Protein AF-A0A9P0B1D3-F1 (afdb_monomer)

Solvent-accessible surface area (backbone atoms only — not comparable to full-atom values): 14256 Å² total; per-residue (Å²): 112,67,66,76,60,46,53,64,50,53,51,52,52,49,51,52,48,52,49,52,51,49,54,43,34,77,70,67,31,61,87,56,37,64,76,47,49,63,56,52,53,51,50,53,52,50,54,52,51,54,50,52,51,49,52,51,53,50,51,54,39,52,51,50,56,49,49,53,51,51,50,51,51,52,53,50,53,53,55,52,50,63,66,49,69,80,75,60,99,71,87,81,77,75,74,72,65,58,66,62,51,52,50,57,49,51,59,50,50,54,52,49,52,51,45,47,63,69,40,50,62,49,52,53,53,51,50,53,49,50,52,51,51,52,52,50,46,50,51,49,24,51,54,35,54,70,47,74,84,88,52,70,20,60,64,53,19,50,51,43,49,51,51,47,51,54,50,50,50,53,52,51,55,53,50,52,57,45,50,56,51,52,53,53,41,51,58,49,49,55,50,54,50,50,53,50,52,45,50,62,61,47,75,59,89,37,75,69,57,47,60,49,47,52,52,54,71,64,39,93,39,74,65,54,30,51,52,51,48,65,67,49,58,80,77,53,59,66,71,60,49,51,50,40,67,71,73,46,66,68,93,72,86,129

InterPro domains:
  IPR013604 7TM chemosensory receptor [PF08395] (3-181)

Radius of gyration: 27.45 Å; Cα contacts (8 Å, |Δi|>4): 99; chains: 1; bounding box: 62×31×79 Å

Organism: Brassicogethes aeneus (NCBI:txid1431903)

Sequence (254 aa):
MFLKSFVPYFLGVTLVMCFDSWMWISTVGWDWFQYYIARDIKYAQMCIMMYLMFTLGRVIQSRFNALNRMLKKVVHSIVQNENETNGSGTYLSTKPDLKTLSKSYNDLCELVDLYNFLFGVIIVCVALSTIAILLNNAVLAINYSFNKDDMDGIGFGLNLLALCLVWAIICLVYSSLNTTQITRGQNQRCFALNLIHSKILLSTECEVARNYLQKLAYADSRQCYQDLYVEKMKNVPEVVMDYFKKNWEPIRNE

Secondary structure (DSSP, 8-state):
-HHHHHHHHHHHHHHHHHHHHHHHHHHH-HHHHGGGHHHHHHHHHHHHHHHHHHHHHHHHHHHHHHHHHHHHHHHHHHHHHHHHTTT----------HHHHHHHHHHHHHHHHHHHHHHHHHHHHHHHHHHHHHHHHHHHHHHHHH--SSS-HHHHHHHHHHHHHHHHHHHHHHHHHHHHHHHHHHHHHHHHHHHHHHHHHTSSS-HHHHHHHHHHHT-SSHHHHHHHHHHHGGGS-HHHHHHHHHH-------

pLDDT: mean 72.02, std 12.68, range [32.94, 92.19]

Foldseek 3Di:
DLVVVPVVLLVLLVVLLVLVLCLCCVFVNPVVCVVCVVVSVVSSVLSVVLSVLLVLLVVLLVLLVVLVVLLVVVVVVVVVVVVCVVPDPDDPCPPRPVVVSVVSLVVSVVSVVVSCVVCVVVVVVSVVVLVVVLVVLLVQLVVLCPDPDGTPSPVSSVSSVVSSVSSVVVVVVSVVSSVVSVVSSVLSNLVSCLSVVLVVVVVPDDPPSNVLSVLLSPQPDPVSNVVSCVVCVVPDDVVVVVVCVVVVPPVPDD

Mean predicted aligned error: 13.17 Å

Structure (mmCIF, N/CA/C/O backbone):
data_AF-A0A9P0B1D3-F1
#
_entry.id   AF-A0A9P0B1D3-F1
#
loop_
_ato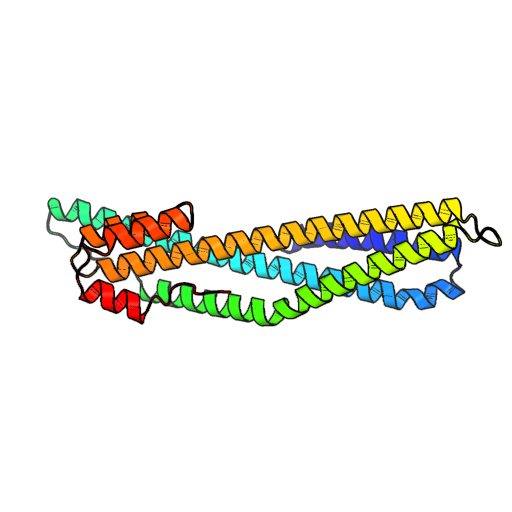m_site.group_PDB
_atom_site.id
_atom_site.type_symbol
_atom_site.label_atom_id
_atom_site.label_alt_id
_atom_site.label_comp_id
_atom_site.label_asym_id
_atom_site.label_entity_id
_atom_site.label_seq_id
_atom_site.pdbx_PDB_ins_code
_atom_site.Cartn_x
_atom_site.Cartn_y
_atom_site.Cartn_z
_atom_site.occupancy
_atom_site.B_iso_or_equiv
_atom_site.auth_seq_id
_atom_site.auth_comp_id
_atom_site.auth_asym_id
_atom_site.auth_atom_id
_atom_site.pdbx_PDB_model_num
ATOM 1 N N . MET A 1 1 ? -16.034 9.312 -1.303 1.00 63.62 1 MET A N 1
ATOM 2 C CA . MET A 1 1 ? -14.633 9.403 -0.818 1.00 63.62 1 MET A CA 1
ATOM 3 C C . MET A 1 1 ? -13.687 8.581 -1.691 1.00 63.62 1 MET A C 1
ATOM 5 O O . MET A 1 1 ? -12.713 9.148 -2.158 1.00 63.62 1 MET A O 1
ATOM 9 N N . PHE A 1 2 ? -14.019 7.317 -1.987 1.00 71.31 2 PHE A N 1
ATOM 10 C CA . PHE A 1 2 ? -13.288 6.432 -2.910 1.00 71.31 2 PHE A CA 1
ATOM 11 C C . PHE A 1 2 ? -12.897 7.103 -4.242 1.00 71.31 2 PHE A C 1
ATOM 13 O O . PHE A 1 2 ? -11.714 7.299 -4.506 1.00 71.31 2 PHE A O 1
ATOM 20 N N . LEU A 1 3 ? -13.886 7.596 -5.003 1.00 73.25 3 LEU A N 1
ATOM 21 C CA . L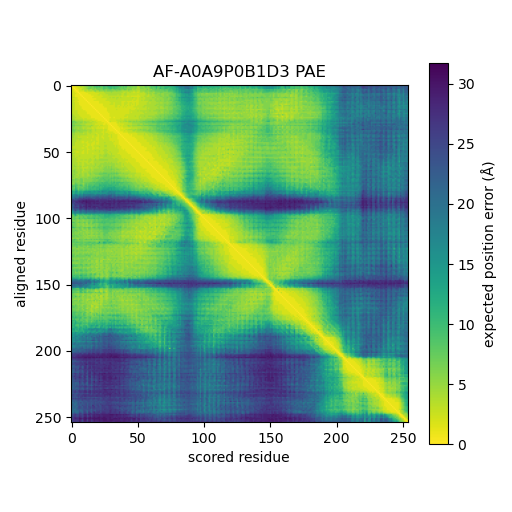EU A 1 3 ? -13.662 8.219 -6.317 1.00 73.25 3 LEU A CA 1
ATOM 22 C C . LEU A 1 3 ? -12.655 9.387 -6.286 1.00 73.25 3 LEU A C 1
ATOM 24 O O . LEU A 1 3 ? -11.823 9.510 -7.176 1.00 73.25 3 LEU A O 1
ATOM 28 N N . LYS A 1 4 ? -12.691 10.216 -5.230 1.00 78.25 4 LYS A N 1
ATOM 29 C CA . LYS A 1 4 ? -11.823 11.400 -5.097 1.00 78.25 4 LYS A CA 1
ATOM 30 C C . LYS A 1 4 ? -10.345 11.038 -4.914 1.00 78.25 4 LYS A C 1
ATOM 32 O O . LYS A 1 4 ? -9.490 11.824 -5.294 1.00 78.25 4 LYS A O 1
ATOM 37 N N . SER A 1 5 ? -10.042 9.880 -4.323 1.00 79.38 5 SER A N 1
ATOM 38 C CA . SER A 1 5 ? -8.662 9.392 -4.186 1.00 79.38 5 SER A CA 1
ATOM 39 C C . SER A 1 5 ? -8.244 8.471 -5.335 1.00 79.38 5 SER A C 1
ATOM 41 O O . SER A 1 5 ? -7.055 8.360 -5.598 1.00 79.38 5 SER A O 1
ATOM 43 N N . PHE A 1 6 ? -9.196 7.816 -6.008 1.00 82.44 6 PHE A N 1
ATOM 44 C CA . PHE A 1 6 ? -8.917 6.899 -7.116 1.00 82.44 6 PHE A CA 1
ATOM 45 C C . PHE A 1 6 ? -8.429 7.623 -8.372 1.00 82.44 6 PHE A C 1
ATOM 47 O O . PHE A 1 6 ? -7.404 7.256 -8.933 1.00 82.44 6 PHE A O 1
ATOM 54 N N . VAL A 1 7 ? -9.139 8.676 -8.787 1.00 84.69 7 VAL A N 1
ATOM 55 C CA . VAL A 1 7 ? -8.856 9.401 -10.036 1.00 84.69 7 VAL A CA 1
ATOM 56 C C . VAL A 1 7 ? -7.420 9.941 -10.111 1.00 84.69 7 VAL A C 1
ATOM 58 O O . VAL A 1 7 ? -6.738 9.611 -11.078 1.00 84.69 7 VAL A O 1
ATOM 61 N N . PRO A 1 8 ? -6.903 10.711 -9.129 1.00 84.56 8 PRO A N 1
ATOM 62 C CA . PRO A 1 8 ? -5.534 11.226 -9.213 1.00 84.56 8 PRO A CA 1
ATOM 63 C C . PRO A 1 8 ? -4.483 10.112 -9.160 1.00 84.56 8 PRO A C 1
ATOM 65 O O . PRO A 1 8 ? -3.443 10.229 -9.801 1.00 84.56 8 PRO A O 1
ATOM 68 N N . TYR A 1 9 ? -4.756 9.018 -8.438 1.00 84.12 9 TYR A N 1
ATOM 69 C CA . TYR A 1 9 ? -3.867 7.860 -8.418 1.00 84.12 9 TYR A CA 1
ATOM 70 C C . TYR A 1 9 ? -3.767 7.210 -9.794 1.00 84.12 9 TYR A C 1
ATOM 72 O O . TYR A 1 9 ? -2.672 7.043 -10.327 1.00 84.12 9 TYR A O 1
ATOM 80 N N . PHE A 1 10 ? -4.917 6.879 -10.376 1.00 86.38 10 PHE A N 1
ATOM 81 C CA . PHE A 1 10 ? -4.980 6.204 -11.661 1.00 86.38 10 PHE A CA 1
ATOM 82 C C . PHE A 1 10 ? -4.413 7.077 -12.783 1.00 86.38 10 PHE A C 1
ATOM 84 O O . PHE A 1 10 ? -3.714 6.574 -13.658 1.00 86.38 10 PHE A O 1
ATOM 91 N N . LEU A 1 11 ? -4.639 8.392 -12.721 1.00 87.75 11 LEU A N 1
ATOM 92 C CA . LEU A 1 11 ? -4.056 9.350 -13.657 1.00 87.75 11 LEU A CA 1
ATOM 93 C C . LEU A 1 11 ? -2.526 9.394 -13.540 1.00 87.75 11 LEU A C 1
ATOM 95 O O . LEU A 1 11 ? -1.846 9.353 -14.559 1.00 87.75 11 LEU A O 1
ATOM 99 N N . GLY A 1 12 ? -1.977 9.390 -12.321 1.00 85.38 12 GLY A N 1
ATOM 100 C CA . GLY A 1 12 ? -0.531 9.299 -12.102 1.00 85.38 12 GLY A CA 1
ATOM 101 C C . GLY A 1 12 ? 0.076 8.004 -12.648 1.00 85.38 12 GLY A C 1
ATOM 102 O O . GLY A 1 12 ? 1.080 8.051 -13.352 1.00 85.38 12 GLY A O 1
ATOM 103 N N . VAL A 1 13 ? -0.560 6.857 -12.389 1.00 86.44 13 VAL A N 1
ATOM 104 C CA . VAL A 1 13 ? -0.125 5.555 -12.930 1.00 86.44 13 VAL A CA 1
ATOM 105 C C . VAL A 1 13 ? -0.183 5.558 -14.458 1.00 86.44 13 VAL A C 1
ATOM 107 O O . VAL A 1 13 ? 0.787 5.181 -15.104 1.00 86.44 13 VAL A O 1
ATOM 110 N N . THR A 1 14 ? -1.279 6.051 -15.038 1.00 89.25 14 THR A N 1
ATOM 111 C CA . THR A 1 14 ? -1.453 6.128 -16.496 1.00 89.25 14 THR A CA 1
ATOM 112 C C . THR A 1 14 ? -0.377 7.003 -17.136 1.00 89.25 14 THR A C 1
ATOM 114 O O . THR A 1 14 ? 0.201 6.604 -18.137 1.00 89.25 14 THR A O 1
ATOM 117 N N . LEU A 1 15 ? -0.048 8.156 -16.543 1.00 89.12 15 LEU A N 1
ATOM 118 C CA . LEU A 1 15 ? 1.022 9.027 -17.039 1.00 89.12 15 LEU A CA 1
ATOM 119 C C . LEU A 1 15 ? 2.388 8.332 -17.036 1.00 89.12 15 LEU A C 1
ATOM 121 O O . LEU A 1 15 ? 3.121 8.437 -18.016 1.00 89.12 15 LEU A O 1
ATOM 125 N N . VAL A 1 16 ? 2.716 7.601 -15.966 1.00 86.00 16 VAL A N 1
ATOM 126 C CA . VAL A 1 16 ? 3.969 6.831 -15.880 1.00 86.00 16 VAL A CA 1
ATOM 127 C C . VAL A 1 16 ? 4.006 5.734 -16.939 1.00 86.00 16 VAL A C 1
ATOM 129 O O . VAL A 1 16 ? 5.032 5.556 -17.587 1.00 86.00 16 VAL A O 1
ATOM 132 N N . MET A 1 17 ? 2.889 5.037 -17.157 1.00 89.00 17 MET A N 1
ATOM 133 C CA . MET A 1 17 ? 2.789 4.011 -18.195 1.00 89.00 17 MET A CA 1
ATOM 134 C C . MET A 1 17 ? 2.918 4.608 -19.597 1.00 89.00 17 MET A C 1
ATOM 136 O O . MET A 1 17 ? 3.692 4.101 -20.394 1.00 89.00 17 MET A O 1
ATOM 140 N N . CYS A 1 18 ? 2.239 5.721 -19.890 1.00 91.44 18 CYS A N 1
ATOM 141 C CA . CYS A 1 18 ? 2.380 6.414 -21.170 1.00 91.44 18 CYS A CA 1
ATOM 142 C C . CYS A 1 18 ? 3.820 6.879 -21.415 1.00 91.44 18 CYS A C 1
ATOM 144 O O . CYS A 1 18 ? 4.298 6.791 -22.543 1.00 91.44 18 CYS A O 1
ATOM 146 N N . PHE A 1 19 ? 4.509 7.360 -20.376 1.00 88.44 19 PHE A N 1
ATOM 147 C CA . PHE A 1 19 ? 5.911 7.755 -20.473 1.00 88.44 19 PHE A CA 1
ATOM 148 C C . PHE A 1 19 ? 6.835 6.555 -20.721 1.00 88.44 19 PHE A C 1
ATOM 150 O O . PHE A 1 19 ? 7.694 6.635 -21.597 1.00 88.44 19 PHE A O 1
ATOM 157 N N . ASP A 1 20 ? 6.633 5.436 -20.015 1.00 87.50 20 ASP A N 1
ATOM 158 C CA . ASP A 1 20 ? 7.370 4.189 -20.257 1.00 87.50 20 ASP A CA 1
ATOM 159 C C . ASP A 1 20 ? 7.144 3.695 -21.693 1.00 87.50 20 ASP A C 1
ATOM 161 O O . ASP A 1 20 ? 8.104 3.510 -22.439 1.00 87.50 20 ASP A O 1
ATOM 165 N N . SER A 1 21 ? 5.886 3.590 -22.133 1.00 91.38 21 SER A N 1
ATOM 166 C CA . SER A 1 21 ? 5.559 3.172 -23.497 1.00 91.38 21 SER A CA 1
ATOM 167 C C . SER A 1 21 ? 6.169 4.106 -24.548 1.00 91.38 21 SER A C 1
ATOM 169 O O . SER A 1 21 ? 6.754 3.630 -25.517 1.00 91.38 21 SER A O 1
ATOM 171 N N . TRP A 1 22 ? 6.095 5.429 -24.359 1.00 92.19 22 TRP A N 1
ATOM 172 C CA . TRP A 1 22 ? 6.725 6.396 -25.265 1.00 92.19 22 TRP A CA 1
ATOM 173 C C . TRP A 1 22 ? 8.244 6.198 -25.344 1.00 92.19 22 TRP A C 1
ATOM 175 O O . TRP A 1 22 ? 8.800 6.150 -26.441 1.00 92.19 22 TRP A O 1
ATOM 185 N N . MET A 1 23 ? 8.908 6.020 -24.201 1.00 87.44 23 MET A N 1
ATOM 186 C CA . MET A 1 23 ? 10.354 5.815 -24.134 1.00 87.44 23 MET A CA 1
ATOM 187 C C . MET A 1 23 ? 10.777 4.532 -24.866 1.00 87.44 23 MET A C 1
ATOM 189 O O . MET A 1 23 ? 11.670 4.582 -25.714 1.00 87.44 23 MET A O 1
ATOM 193 N N . TRP A 1 24 ? 10.083 3.413 -24.643 1.00 86.88 24 TRP A N 1
ATOM 194 C CA . TRP A 1 24 ? 10.368 2.154 -25.338 1.00 86.88 24 TRP A CA 1
ATOM 195 C C . TRP A 1 24 ? 10.080 2.219 -26.840 1.00 86.88 24 TRP A C 1
ATOM 197 O O . TRP A 1 24 ? 10.922 1.796 -27.632 1.00 86.88 24 TRP A O 1
ATOM 207 N N . ILE A 1 25 ? 8.941 2.787 -27.248 1.00 91.56 25 ILE A N 1
ATOM 208 C CA . ILE A 1 25 ? 8.587 2.938 -28.669 1.00 91.56 25 ILE A CA 1
ATOM 209 C C . ILE A 1 25 ? 9.598 3.839 -29.382 1.00 91.56 25 ILE A C 1
ATOM 211 O O . ILE A 1 25 ? 10.029 3.510 -30.484 1.00 91.56 25 ILE A O 1
ATOM 215 N N . SER A 1 26 ? 9.995 4.953 -28.760 1.00 87.31 26 SER A N 1
ATOM 216 C CA . SER A 1 26 ? 10.943 5.902 -29.358 1.00 87.31 26 SER A CA 1
ATOM 217 C C . SER A 1 26 ? 12.353 5.330 -29.525 1.00 87.31 26 SER A C 1
ATOM 219 O O . SER A 1 26 ? 13.071 5.762 -30.421 1.00 87.31 26 SER A O 1
ATOM 221 N N . THR A 1 27 ? 12.735 4.356 -28.693 1.00 82.62 27 THR A N 1
ATOM 222 C CA . THR A 1 27 ? 14.103 3.822 -28.668 1.00 82.62 27 THR A CA 1
ATOM 223 C C . THR A 1 27 ? 14.232 2.526 -29.464 1.00 82.62 27 THR A C 1
ATOM 225 O O . THR A 1 27 ? 15.158 2.373 -30.252 1.00 82.62 27 THR A O 1
ATOM 228 N N . VAL A 1 28 ? 13.318 1.577 -29.255 1.00 84.00 28 VAL A N 1
ATOM 229 C CA . VAL A 1 28 ? 13.426 0.211 -29.803 1.00 84.00 28 VAL A 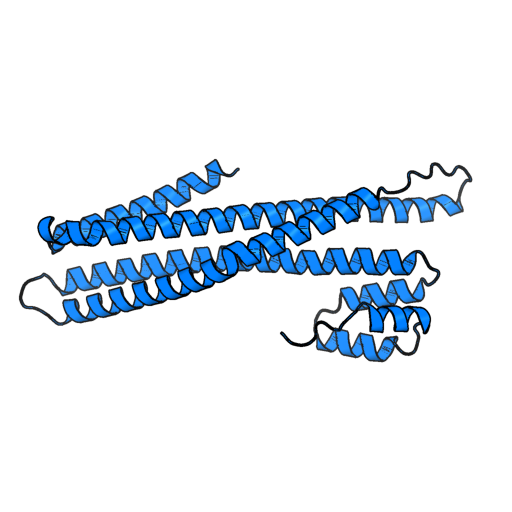CA 1
ATOM 230 C C . VAL A 1 28 ? 12.442 -0.021 -30.956 1.00 84.00 28 VAL A C 1
ATOM 232 O O . VAL A 1 28 ? 12.526 -1.022 -31.663 1.00 84.00 28 VAL A O 1
ATOM 235 N N . GLY A 1 29 ? 11.507 0.908 -31.171 1.00 88.88 29 GLY A N 1
ATOM 236 C CA . GLY A 1 29 ? 10.449 0.779 -32.164 1.00 88.88 29 GLY A CA 1
ATOM 237 C C . GLY A 1 29 ? 9.263 -0.064 -31.687 1.00 88.88 29 GLY A C 1
ATOM 238 O O . GLY A 1 29 ? 9.292 -0.749 -30.660 1.00 88.88 29 GLY A O 1
ATOM 239 N N . TRP A 1 30 ? 8.178 -0.003 -32.459 1.00 91.62 30 TRP A N 1
ATOM 240 C CA . TRP A 1 30 ? 6.917 -0.680 -32.139 1.00 91.62 30 TRP A CA 1
ATOM 241 C C . TRP A 1 30 ? 7.029 -2.214 -32.162 1.00 91.62 30 TRP A C 1
ATOM 243 O O . TRP A 1 30 ? 6.457 -2.891 -31.305 1.00 91.62 30 TRP A O 1
ATOM 253 N N . ASP A 1 31 ? 7.815 -2.756 -33.096 1.00 89.69 31 ASP A N 1
ATOM 254 C CA . ASP A 1 31 ? 7.945 -4.202 -33.317 1.00 89.69 31 ASP A CA 1
ATOM 255 C C . ASP A 1 31 ? 8.520 -4.944 -32.108 1.00 89.69 31 ASP A C 1
ATOM 257 O O . ASP A 1 31 ? 8.159 -6.093 -31.850 1.00 89.69 31 ASP A O 1
ATOM 261 N N . TRP A 1 32 ? 9.379 -4.282 -31.333 1.00 83.25 32 TRP A N 1
ATOM 262 C CA . TRP A 1 32 ? 9.890 -4.814 -30.072 1.00 83.25 32 TRP A CA 1
ATOM 263 C C . TRP A 1 32 ? 8.989 -4.450 -28.892 1.00 83.25 32 TRP A C 1
ATOM 265 O O . TRP A 1 32 ? 8.790 -5.272 -27.996 1.00 83.25 32 TRP A O 1
ATOM 275 N N . PHE A 1 33 ? 8.390 -3.254 -28.899 1.00 87.75 33 PHE A N 1
ATOM 276 C CA . PHE A 1 33 ? 7.512 -2.793 -27.823 1.00 87.75 33 PHE A CA 1
ATOM 277 C C . PHE A 1 33 ? 6.296 -3.703 -27.589 1.00 87.75 33 PHE A C 1
ATOM 279 O O . PHE A 1 33 ? 5.892 -3.890 -26.443 1.00 87.75 33 PHE A O 1
ATOM 286 N N . GLN A 1 34 ? 5.738 -4.335 -28.626 1.00 90.06 34 GLN A N 1
ATOM 287 C CA . GLN A 1 34 ? 4.584 -5.233 -28.466 1.00 90.06 34 GLN A CA 1
ATOM 288 C C . GLN A 1 34 ? 4.818 -6.367 -27.447 1.00 90.06 34 GLN A C 1
ATOM 290 O O . GLN A 1 34 ? 3.894 -6.750 -26.727 1.00 90.06 34 GLN A O 1
ATOM 295 N N . TYR A 1 35 ? 6.059 -6.849 -27.310 1.00 85.69 35 TYR A N 1
ATOM 296 C CA . TYR A 1 35 ? 6.424 -7.866 -26.317 1.00 85.69 35 TYR A CA 1
ATOM 297 C C . TYR A 1 35 ? 6.446 -7.317 -24.881 1.00 85.69 35 TYR A C 1
ATOM 299 O O . TYR A 1 35 ? 6.313 -8.077 -23.920 1.00 85.69 35 TYR A O 1
ATOM 307 N N . TYR A 1 36 ? 6.558 -5.997 -24.723 1.00 83.81 36 TYR A N 1
ATOM 308 C CA . TYR A 1 36 ? 6.540 -5.299 -23.439 1.00 83.81 36 TYR A CA 1
ATOM 309 C C . TYR A 1 36 ? 5.131 -4.891 -22.983 1.00 83.81 36 TYR A C 1
ATOM 311 O O . TYR A 1 36 ? 4.940 -4.633 -21.798 1.00 83.81 36 TYR A O 1
ATOM 319 N N . ILE A 1 37 ? 4.104 -4.936 -23.839 1.00 87.19 37 ILE A N 1
ATOM 320 C CA . ILE A 1 37 ? 2.721 -4.581 -23.452 1.00 87.19 37 ILE A CA 1
ATOM 321 C C . ILE A 1 37 ? 2.218 -5.432 -22.274 1.00 87.19 37 ILE A C 1
ATOM 323 O O . ILE A 1 37 ? 1.573 -4.926 -21.355 1.00 87.19 37 ILE A O 1
ATOM 327 N N . ALA A 1 38 ? 2.538 -6.729 -22.256 1.00 85.00 38 ALA A N 1
ATOM 328 C CA . ALA A 1 38 ? 2.144 -7.621 -21.164 1.00 85.00 38 ALA A CA 1
ATOM 329 C C . ALA A 1 38 ? 2.751 -7.200 -19.811 1.00 85.00 38 ALA A C 1
ATOM 331 O O . ALA A 1 38 ? 2.114 -7.357 -18.765 1.00 85.00 38 ALA A O 1
ATOM 332 N N . ARG A 1 39 ? 3.966 -6.634 -19.828 1.00 84.00 39 ARG A N 1
ATOM 333 C CA . ARG A 1 39 ? 4.631 -6.079 -18.643 1.00 84.00 39 ARG A CA 1
ATOM 334 C C . ARG A 1 39 ? 3.852 -4.876 -18.116 1.00 84.00 39 ARG A C 1
ATOM 336 O O . ARG A 1 39 ? 3.559 -4.827 -16.924 1.00 84.00 39 ARG A O 1
ATOM 343 N N . ASP A 1 40 ? 3.455 -3.971 -19.001 1.00 85.44 40 ASP A N 1
ATOM 344 C CA . ASP A 1 40 ? 2.722 -2.760 -18.634 1.00 85.44 40 ASP A CA 1
ATOM 345 C C . ASP A 1 40 ? 1.335 -3.116 -18.071 1.00 85.44 40 ASP A C 1
ATOM 347 O O . ASP A 1 40 ? 0.949 -2.633 -17.006 1.00 85.44 40 ASP A O 1
ATOM 351 N N . ILE A 1 41 ? 0.620 -4.063 -18.688 1.00 86.62 41 ILE A N 1
ATOM 352 C CA . ILE A 1 41 ? -0.655 -4.578 -18.153 1.00 86.62 41 ILE A CA 1
ATOM 353 C C . ILE A 1 41 ? -0.470 -5.152 -16.741 1.00 86.62 41 ILE A C 1
ATOM 355 O O . ILE A 1 41 ? -1.267 -4.868 -15.841 1.00 86.62 41 ILE A O 1
ATOM 359 N N . LYS A 1 42 ? 0.598 -5.926 -16.516 1.00 83.75 42 LYS A N 1
ATOM 360 C CA . LYS A 1 42 ? 0.916 -6.474 -15.192 1.00 83.75 42 LYS A CA 1
ATOM 361 C C . LYS A 1 42 ? 1.187 -5.360 -14.173 1.00 83.75 42 LYS A C 1
ATOM 363 O O . LYS A 1 42 ? 0.738 -5.471 -13.032 1.00 83.75 42 LYS A O 1
ATOM 368 N N . TYR A 1 43 ? 1.857 -4.276 -14.568 1.00 82.31 43 TYR A N 1
ATOM 369 C CA . TYR A 1 43 ? 2.058 -3.106 -13.707 1.00 82.31 43 TYR A CA 1
ATOM 370 C C . TYR A 1 43 ? 0.745 -2.405 -13.363 1.00 82.31 43 TYR A C 1
ATOM 372 O O . TYR A 1 43 ? 0.490 -2.158 -12.184 1.00 82.31 43 TYR A O 1
ATOM 380 N N . ALA A 1 44 ? -0.133 -2.171 -14.342 1.00 85.75 44 ALA A N 1
ATOM 381 C CA . ALA A 1 44 ? -1.462 -1.620 -14.080 1.00 85.75 44 ALA A CA 1
ATOM 382 C C . ALA A 1 44 ? -2.249 -2.486 -13.085 1.00 85.75 44 ALA A C 1
ATOM 384 O O . ALA A 1 44 ? -2.830 -1.966 -12.129 1.00 85.75 44 ALA A O 1
ATOM 385 N N . GLN A 1 45 ? -2.225 -3.812 -13.260 1.00 85.88 45 GLN A N 1
ATOM 386 C CA . GLN A 1 45 ? -2.879 -4.748 -12.346 1.00 85.88 45 GLN A CA 1
ATOM 387 C C . GLN A 1 45 ? -2.313 -4.650 -10.921 1.00 85.88 45 GLN A C 1
ATOM 389 O O . GLN A 1 45 ? -3.086 -4.600 -9.961 1.00 85.88 45 GLN A O 1
ATOM 394 N N . MET A 1 46 ? -0.986 -4.588 -10.763 1.00 82.19 46 MET A N 1
ATOM 395 C CA . MET A 1 46 ? -0.354 -4.408 -9.449 1.00 82.19 46 MET A CA 1
ATOM 396 C C . MET A 1 46 ? -0.772 -3.088 -8.797 1.00 82.19 46 MET A C 1
ATOM 398 O O . MET A 1 46 ? -1.125 -3.077 -7.618 1.00 82.19 46 MET A O 1
ATOM 402 N N . CYS A 1 47 ? -0.806 -1.992 -9.558 1.00 83.62 47 CYS A N 1
ATOM 403 C CA . CYS A 1 47 ? -1.273 -0.698 -9.067 1.00 83.62 47 CYS A CA 1
ATOM 404 C C . CYS A 1 47 ? -2.734 -0.758 -8.585 1.00 83.62 47 CYS A C 1
ATOM 406 O O . CYS A 1 47 ? -3.052 -0.298 -7.486 1.00 83.62 47 CYS A O 1
ATOM 408 N N . ILE A 1 48 ? -3.624 -1.390 -9.355 1.00 85.88 48 ILE A N 1
ATOM 409 C CA . ILE A 1 48 ? -5.025 -1.590 -8.953 1.00 85.88 48 ILE A CA 1
ATOM 410 C C . ILE A 1 48 ? -5.105 -2.387 -7.643 1.00 85.88 48 ILE A C 1
ATOM 412 O O . ILE A 1 48 ? -5.823 -1.982 -6.727 1.00 85.88 48 ILE A O 1
ATOM 416 N N . MET A 1 49 ? -4.339 -3.475 -7.514 1.00 83.31 49 MET A N 1
ATOM 417 C CA . MET A 1 49 ? -4.320 -4.285 -6.291 1.00 83.31 49 MET A CA 1
ATOM 418 C C . MET A 1 49 ? -3.823 -3.495 -5.076 1.00 83.31 49 MET A C 1
ATOM 420 O O . MET A 1 49 ? -4.477 -3.515 -4.032 1.00 83.31 49 MET A O 1
ATOM 424 N N . MET A 1 50 ? -2.735 -2.729 -5.210 1.00 81.94 50 MET A N 1
ATOM 425 C CA . MET A 1 50 ? -2.250 -1.864 -4.126 1.00 81.94 50 MET A CA 1
ATOM 426 C C . MET A 1 50 ? -3.293 -0.825 -3.701 1.00 81.94 50 MET A C 1
ATOM 428 O O . MET A 1 50 ? -3.436 -0.525 -2.514 1.00 81.94 50 MET A O 1
ATOM 432 N N . TYR A 1 51 ? -4.043 -0.271 -4.653 1.00 85.00 51 TYR A N 1
ATOM 433 C CA . TYR A 1 51 ? -5.098 0.686 -4.347 1.00 85.00 51 TYR A CA 1
ATOM 434 C C . TYR A 1 51 ? -6.286 0.047 -3.613 1.00 85.00 51 TYR A C 1
ATOM 436 O O . TYR A 1 51 ? -6.833 0.641 -2.674 1.00 85.00 51 TYR A O 1
ATOM 444 N N . LEU A 1 52 ? -6.679 -1.168 -4.007 1.00 84.31 52 LEU A N 1
ATOM 445 C CA . LEU A 1 52 ? -7.717 -1.936 -3.315 1.00 84.31 52 LEU A CA 1
ATOM 446 C C . LEU A 1 52 ? -7.306 -2.239 -1.871 1.00 84.31 52 LEU A C 1
ATOM 448 O O . LEU A 1 52 ? -8.088 -1.984 -0.953 1.00 84.31 52 LEU A O 1
ATOM 452 N N . MET A 1 53 ? -6.061 -2.677 -1.665 1.00 83.31 53 MET A N 1
ATOM 453 C CA . MET A 1 53 ? -5.470 -2.880 -0.338 1.00 83.31 53 MET A CA 1
ATOM 454 C C . MET A 1 53 ? -5.566 -1.624 0.522 1.00 83.31 53 MET A C 1
ATOM 456 O O . MET A 1 53 ? -6.118 -1.650 1.622 1.00 83.31 53 MET A O 1
ATOM 460 N N . PHE A 1 54 ? -5.092 -0.497 -0.010 1.00 82.19 54 PHE A N 1
ATOM 461 C CA . PHE A 1 54 ? -5.115 0.781 0.691 1.00 82.19 54 PHE A CA 1
ATOM 462 C C . PHE A 1 54 ? -6.537 1.217 1.063 1.00 82.19 54 PHE A C 1
ATOM 464 O O . PHE A 1 54 ? -6.795 1.698 2.172 1.00 82.19 54 PHE A O 1
ATOM 471 N N . THR A 1 55 ? -7.485 1.033 0.144 1.00 84.44 55 THR A N 1
ATOM 472 C CA . THR A 1 55 ? -8.894 1.351 0.386 1.00 84.44 55 THR A CA 1
ATOM 473 C C . THR A 1 55 ? -9.459 0.504 1.517 1.00 84.44 55 THR A C 1
ATOM 475 O O . THR A 1 55 ? -10.106 1.042 2.419 1.00 84.44 55 THR A O 1
ATOM 478 N N . LEU A 1 56 ? -9.208 -0.804 1.499 1.00 82.50 56 LEU A N 1
ATOM 479 C CA . LEU A 1 56 ? -9.715 -1.703 2.525 1.00 82.50 56 LEU A CA 1
ATOM 480 C C . LEU A 1 56 ? -9.080 -1.410 3.892 1.00 82.50 56 LEU A C 1
ATOM 482 O O . LEU A 1 56 ? -9.797 -1.327 4.890 1.00 82.50 56 LEU A O 1
ATOM 486 N N . GLY A 1 57 ? -7.778 -1.113 3.928 1.00 81.75 57 GLY A N 1
ATOM 487 C CA . GLY A 1 57 ? -7.089 -0.653 5.136 1.00 81.75 57 GLY A CA 1
ATOM 488 C C . GLY A 1 57 ? -7.726 0.610 5.735 1.00 81.75 57 GLY A C 1
ATOM 489 O O . GLY A 1 57 ? -7.953 0.690 6.944 1.00 81.75 57 GLY A O 1
ATOM 490 N N . ARG A 1 58 ? -8.126 1.578 4.896 1.00 81.94 58 ARG A N 1
ATOM 491 C CA . ARG A 1 58 ? -8.870 2.773 5.345 1.00 81.94 58 ARG A CA 1
ATOM 492 C C . ARG A 1 58 ? -10.256 2.448 5.898 1.00 81.94 58 ARG A C 1
ATOM 494 O O . ARG A 1 58 ? -10.690 3.088 6.857 1.00 81.94 58 ARG A O 1
ATOM 501 N N . VAL A 1 59 ? -10.968 1.488 5.307 1.00 82.38 59 VAL A N 1
ATOM 502 C CA . VAL A 1 59 ? -12.277 1.049 5.820 1.00 82.38 59 VAL A CA 1
ATOM 503 C C . VAL A 1 59 ? -12.122 0.447 7.214 1.00 82.38 59 VAL A C 1
ATOM 505 O O . VAL A 1 59 ? -12.843 0.855 8.125 1.00 82.38 59 VAL A O 1
ATOM 508 N N . ILE A 1 60 ? -11.145 -0.442 7.402 1.00 80.62 60 ILE A N 1
ATOM 509 C CA . ILE A 1 60 ? -10.814 -1.041 8.702 1.00 80.62 60 ILE A CA 1
ATOM 510 C C . ILE A 1 60 ? -10.514 0.051 9.735 1.00 80.62 60 ILE A C 1
ATOM 512 O O . ILE A 1 60 ? -11.128 0.092 10.801 1.00 80.62 60 ILE A O 1
ATOM 516 N N . GLN A 1 61 ? -9.644 1.003 9.400 1.00 79.44 61 GLN A N 1
ATOM 517 C CA . GLN A 1 61 ? -9.310 2.119 10.285 1.00 79.44 61 GLN A CA 1
ATOM 518 C C . GLN A 1 61 ? -10.533 2.983 10.636 1.00 79.44 61 GLN A C 1
ATOM 520 O O . GLN A 1 61 ? -10.714 3.393 11.783 1.00 79.44 61 GLN A O 1
ATOM 525 N N . SER A 1 62 ? -11.402 3.267 9.663 1.00 83.06 62 SER A N 1
ATOM 526 C CA . SER A 1 62 ? -12.639 4.017 9.899 1.00 83.06 62 SER A CA 1
ATOM 527 C C . SER A 1 62 ? -13.556 3.293 10.891 1.00 83.06 62 SER A C 1
ATOM 529 O O . SER A 1 62 ? -14.118 3.926 11.791 1.00 83.06 62 SER A O 1
ATOM 531 N N . ARG A 1 63 ? -13.654 1.961 10.784 1.00 78.31 63 ARG A N 1
ATOM 532 C CA . ARG A 1 63 ? -14.410 1.120 11.722 1.00 78.31 63 ARG A CA 1
ATOM 533 C C . ARG A 1 63 ? -13.787 1.131 13.121 1.00 78.31 63 ARG A C 1
ATOM 535 O O . ARG A 1 63 ? -14.531 1.338 14.077 1.00 78.31 63 ARG A O 1
ATOM 542 N N . PHE A 1 64 ? -12.458 1.060 13.251 1.00 78.25 64 PHE A N 1
ATOM 543 C CA . PHE A 1 64 ? -11.771 1.251 14.542 1.00 78.25 64 PHE A CA 1
ATOM 544 C C . PHE A 1 64 ? -12.067 2.619 15.160 1.00 78.25 64 PHE A C 1
ATOM 546 O O . PHE A 1 64 ? -12.427 2.714 16.331 1.00 78.25 64 PHE A O 1
ATOM 553 N N . ASN A 1 65 ? -12.001 3.691 14.371 1.00 78.94 65 ASN A N 1
ATOM 554 C CA . ASN A 1 65 ? -12.326 5.038 14.839 1.00 78.94 65 ASN A CA 1
ATOM 555 C C . ASN A 1 65 ? -13.799 5.183 15.256 1.00 78.94 65 ASN A C 1
ATOM 557 O O . ASN A 1 65 ? -14.120 5.961 16.157 1.00 78.94 65 ASN A O 1
ATOM 561 N N . ALA A 1 66 ? -14.721 4.487 14.589 1.00 78.81 66 ALA A N 1
ATOM 562 C CA . ALA A 1 66 ? -16.123 4.445 14.995 1.00 78.81 66 ALA A CA 1
ATOM 563 C C . ALA A 1 66 ? -16.287 3.697 16.325 1.00 78.81 66 ALA A C 1
ATOM 565 O O . ALA A 1 66 ? -16.921 4.228 17.236 1.00 78.81 66 ALA A O 1
ATOM 566 N N . LEU A 1 67 ? -15.651 2.532 16.465 1.00 77.56 67 LEU A N 1
ATOM 567 C CA . LEU A 1 67 ? -15.673 1.734 17.688 1.00 77.56 67 LEU A CA 1
ATOM 568 C C . LEU A 1 67 ? -15.085 2.505 18.879 1.00 77.56 67 LEU A C 1
ATOM 570 O O . LEU A 1 67 ? -15.724 2.608 19.921 1.00 77.56 67 LEU A O 1
ATOM 574 N N . ASN A 1 68 ? -13.932 3.153 18.698 1.00 76.19 68 ASN A N 1
ATOM 575 C CA . ASN A 1 68 ? -13.300 3.988 19.722 1.00 76.19 68 ASN A CA 1
ATOM 576 C C . ASN A 1 68 ? -14.198 5.154 20.162 1.00 76.19 68 ASN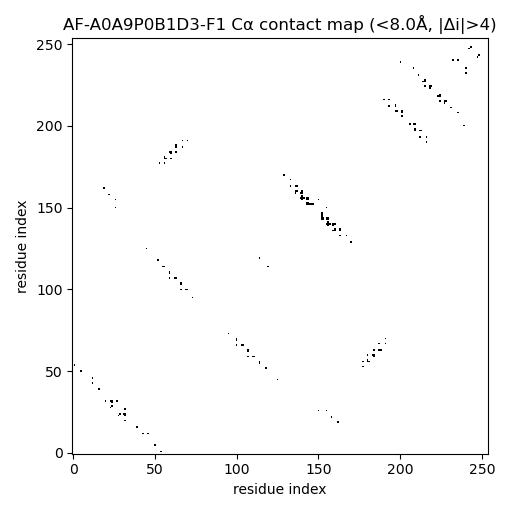 A C 1
ATOM 578 O O . ASN A 1 68 ? -14.244 5.496 21.343 1.00 76.19 68 ASN A O 1
ATOM 582 N N . ARG A 1 69 ? -14.960 5.754 19.237 1.00 78.81 69 ARG A N 1
ATOM 583 C CA . ARG A 1 69 ? -15.947 6.792 19.577 1.00 78.81 69 ARG A CA 1
ATOM 584 C C . ARG A 1 69 ? -17.121 6.231 20.377 1.00 78.81 69 ARG A C 1
ATOM 586 O O . ARG A 1 69 ? -17.548 6.887 21.324 1.00 78.81 69 ARG A O 1
ATOM 593 N N . MET A 1 70 ? -17.631 5.049 20.025 1.00 75.56 70 MET A N 1
ATOM 594 C CA . MET A 1 70 ? -18.686 4.379 20.799 1.00 75.56 70 MET A CA 1
ATOM 595 C C . MET A 1 70 ? -18.198 4.051 22.211 1.00 75.56 70 MET A C 1
ATOM 597 O O . MET A 1 70 ? -18.858 4.395 23.187 1.00 75.56 70 MET A O 1
ATOM 601 N N . LEU A 1 71 ? -16.997 3.487 22.317 1.00 73.06 71 LEU A N 1
ATOM 602 C CA . LEU A 1 71 ? -16.358 3.157 23.582 1.00 73.06 71 LEU A CA 1
ATOM 603 C C . LEU A 1 71 ? -16.161 4.401 24.460 1.00 73.06 71 LEU A C 1
ATOM 605 O O . LEU A 1 71 ? -16.519 4.385 25.633 1.00 73.06 71 LEU A O 1
ATOM 609 N N . LYS A 1 72 ? -15.685 5.517 23.888 1.00 73.69 72 LYS A N 1
ATOM 610 C CA . LYS A 1 72 ? -15.538 6.791 24.613 1.00 73.69 72 LYS A CA 1
ATOM 611 C C . LYS A 1 72 ? -16.874 7.303 25.162 1.00 73.69 72 LYS A C 1
ATOM 613 O O . LYS A 1 72 ? -16.910 7.785 26.290 1.00 73.69 72 LYS A O 1
ATOM 618 N N . LYS A 1 73 ? -17.968 7.173 24.400 1.00 75.94 73 LYS A N 1
ATOM 619 C CA . LYS A 1 73 ? -19.319 7.549 24.856 1.00 75.94 73 LYS A CA 1
ATOM 620 C C . LYS A 1 73 ? -19.794 6.673 26.013 1.00 75.94 73 LYS A C 1
ATOM 622 O O . LYS A 1 73 ? -20.239 7.214 27.016 1.00 75.94 73 LYS A O 1
ATOM 627 N N . VAL A 1 74 ? -19.638 5.352 25.897 1.00 72.19 74 VAL A N 1
ATOM 628 C CA . VAL A 1 74 ? -19.988 4.395 26.964 1.00 72.19 74 VAL A CA 1
ATOM 629 C C . VAL A 1 74 ? -19.181 4.670 28.235 1.00 72.19 74 VAL A C 1
ATOM 631 O O . VAL A 1 74 ? -19.709 4.644 29.341 1.00 72.19 74 VAL A O 1
ATOM 634 N N . VAL A 1 75 ? -17.891 4.975 28.098 1.00 68.88 75 VAL A N 1
ATOM 635 C CA . VAL A 1 75 ? -17.036 5.320 29.239 1.00 68.88 75 VAL A CA 1
ATOM 636 C C . VAL A 1 75 ? -17.514 6.599 29.916 1.00 68.88 75 VAL A C 1
ATOM 638 O O . VAL A 1 75 ? -17.603 6.615 31.140 1.00 68.88 75 VAL A O 1
ATOM 641 N N . HIS A 1 76 ? -17.842 7.631 29.137 1.00 69.19 76 HIS A N 1
ATOM 642 C CA . HIS A 1 76 ? -18.322 8.908 29.659 1.00 69.19 76 HIS A CA 1
ATOM 643 C C . HIS A 1 76 ? -19.664 8.769 30.386 1.00 69.19 76 HIS A C 1
ATOM 645 O O . HIS A 1 76 ? -19.818 9.317 31.473 1.00 69.19 76 HIS A O 1
ATOM 651 N N . SER A 1 77 ? -20.606 7.992 29.837 1.00 69.50 77 SER A N 1
ATOM 652 C CA . SER A 1 77 ? -21.906 7.761 30.478 1.00 69.50 77 SER A CA 1
ATOM 653 C C . SER A 1 77 ? -21.776 7.003 31.799 1.00 69.50 77 SER A C 1
ATOM 655 O O . SER A 1 77 ? -22.485 7.307 32.747 1.00 69.50 77 SER A O 1
ATOM 657 N N . ILE A 1 78 ? -20.847 6.043 31.892 1.00 67.00 78 ILE A N 1
ATOM 658 C CA . ILE A 1 78 ? -20.587 5.325 33.151 1.00 67.00 78 ILE A CA 1
ATOM 659 C C . ILE A 1 78 ? -20.032 6.281 34.218 1.00 67.00 78 ILE A C 1
ATOM 6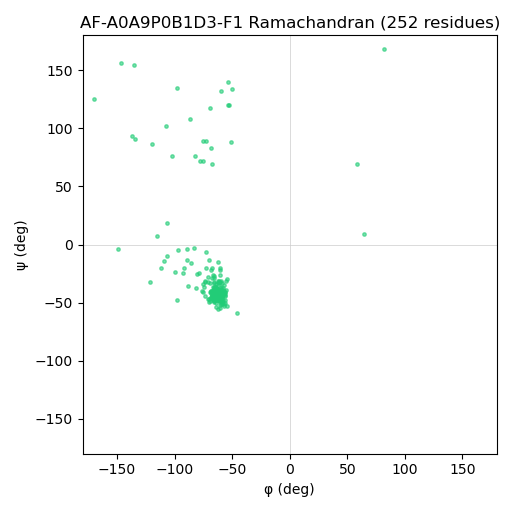61 O O . ILE A 1 78 ? -20.510 6.266 35.345 1.00 67.00 78 ILE A O 1
ATOM 665 N N . VAL A 1 79 ? -19.060 7.129 33.861 1.00 67.25 79 VAL A N 1
ATOM 666 C CA . VAL A 1 79 ? -18.430 8.074 34.804 1.00 67.25 79 VAL A CA 1
ATOM 667 C C . VAL A 1 79 ? -19.412 9.152 35.273 1.00 67.25 79 VAL A C 1
ATOM 669 O O . VAL A 1 79 ? -19.413 9.513 36.445 1.00 67.25 79 VAL A O 1
ATOM 672 N N . GLN A 1 80 ? -20.266 9.665 34.381 1.00 67.81 80 GLN A N 1
ATOM 673 C CA . GLN A 1 80 ? -21.296 10.635 34.768 1.00 67.81 80 GLN A CA 1
ATOM 674 C C . GLN A 1 80 ? -22.331 10.026 35.716 1.00 67.81 80 GLN A C 1
ATOM 676 O O . GLN A 1 80 ? -22.663 10.654 36.717 1.00 67.81 80 GLN A O 1
ATOM 681 N N . ASN A 1 81 ? -22.766 8.789 35.453 1.00 63.56 81 ASN A N 1
ATOM 682 C CA . ASN A 1 81 ? -23.710 8.100 36.327 1.00 63.56 81 ASN A CA 1
ATOM 683 C C . ASN A 1 81 ? -23.132 7.866 37.733 1.00 63.56 81 ASN A C 1
ATOM 685 O O . ASN A 1 81 ? -23.862 8.066 38.693 1.00 63.56 81 ASN A O 1
ATOM 689 N N . GLU A 1 82 ? -21.843 7.506 37.867 1.00 61.03 82 GLU A N 1
ATOM 690 C CA . GLU A 1 82 ? -21.176 7.336 39.176 1.00 61.03 82 GLU A CA 1
ATOM 691 C C . GLU A 1 82 ? -21.189 8.638 40.009 1.00 61.03 82 GLU A C 1
ATOM 693 O O . GLU A 1 82 ? -21.442 8.597 41.215 1.00 61.03 82 GLU A O 1
ATOM 698 N N . ASN A 1 83 ? -20.994 9.800 39.374 1.00 59.16 83 ASN A N 1
ATOM 699 C CA . ASN A 1 83 ? -20.976 11.099 40.059 1.00 59.16 83 ASN A CA 1
ATOM 700 C C . ASN A 1 83 ? -22.372 11.582 40.498 1.00 59.16 83 ASN A C 1
ATOM 702 O O . ASN A 1 83 ? -22.488 12.264 41.516 1.00 59.16 83 ASN A O 1
ATOM 706 N N . GLU A 1 84 ? -23.429 11.233 39.760 1.00 57.22 84 GLU A N 1
ATOM 707 C CA . GLU A 1 84 ? -24.813 11.619 40.081 1.00 57.22 84 GLU A CA 1
ATOM 708 C C . GLU A 1 84 ? -25.450 10.724 41.161 1.00 57.22 84 GLU A C 1
ATOM 710 O O . GLU A 1 84 ? -26.303 11.186 41.926 1.00 57.22 84 GLU A O 1
ATOM 715 N N . THR A 1 85 ? -24.987 9.476 41.314 1.00 52.72 85 THR A N 1
ATOM 716 C CA . THR A 1 85 ? -25.463 8.548 42.359 1.00 52.72 85 THR A CA 1
ATOM 717 C C . THR A 1 85 ? -25.221 9.007 43.798 1.00 52.72 85 THR A C 1
ATOM 719 O O . THR A 1 85 ? -25.862 8.488 44.709 1.00 52.72 85 THR A O 1
ATOM 722 N N . ASN A 1 86 ? -24.369 10.009 44.020 1.00 54.28 86 ASN A N 1
ATOM 723 C CA . ASN A 1 86 ? -24.143 10.585 45.346 1.00 54.28 86 ASN A CA 1
ATOM 724 C C . ASN A 1 86 ? -25.185 11.657 45.744 1.00 54.28 86 ASN A C 1
ATOM 726 O O . ASN A 1 86 ? -25.112 12.166 46.860 1.00 54.28 86 ASN A O 1
ATOM 730 N N . GLY A 1 87 ? -26.138 12.023 44.866 1.00 51.09 87 GLY A N 1
ATOM 731 C CA . GLY A 1 87 ? -27.000 13.201 45.064 1.00 51.09 87 GLY A CA 1
ATOM 732 C C . GLY A 1 87 ? -28.522 12.997 45.122 1.00 51.09 87 GLY A C 1
ATOM 733 O O . GLY A 1 87 ? -29.188 13.761 45.813 1.00 51.09 87 GLY A O 1
ATOM 734 N N . SER A 1 88 ? -29.126 12.035 44.417 1.00 46.50 88 SER A N 1
ATOM 735 C CA . SER A 1 88 ? -30.598 11.908 44.382 1.00 46.50 88 SER A CA 1
ATOM 736 C C . SER A 1 88 ? -31.042 10.604 43.714 1.00 46.50 88 SER A C 1
ATOM 738 O O . SER A 1 88 ? -30.656 10.298 42.587 1.00 46.50 88 SER A O 1
ATOM 740 N N . GLY A 1 89 ? -31.856 9.815 44.419 1.00 47.50 89 GLY A N 1
ATOM 741 C CA . GLY A 1 89 ? -32.239 8.448 44.064 1.00 47.50 89 GLY A CA 1
ATOM 742 C C . GLY A 1 89 ? -33.303 8.325 42.973 1.00 47.50 89 GLY A C 1
ATOM 743 O O . GLY A 1 89 ? -34.412 7.879 43.255 1.00 47.50 89 GLY A O 1
ATOM 744 N N . THR A 1 90 ? -32.956 8.609 41.715 1.00 42.41 90 THR A N 1
ATOM 745 C CA . THR A 1 90 ? -33.788 8.180 40.574 1.00 42.41 90 THR A CA 1
ATOM 746 C C . THR A 1 90 ? -32.926 7.571 39.467 1.00 42.41 90 THR A C 1
ATOM 748 O O . THR A 1 90 ? -32.416 8.252 38.583 1.00 42.41 90 THR A O 1
ATOM 751 N N . TYR A 1 91 ? -32.738 6.252 39.538 1.00 45.81 91 TYR A N 1
ATOM 752 C CA . TYR A 1 91 ? -31.925 5.463 38.611 1.00 45.81 91 TYR A CA 1
ATOM 753 C C . TYR A 1 91 ? -32.640 5.250 37.267 1.00 45.81 91 TYR A C 1
ATOM 755 O O . TYR A 1 91 ? -33.287 4.225 37.053 1.00 45.81 91 TYR A O 1
ATOM 763 N N . LEU A 1 92 ? -32.471 6.160 36.307 1.00 45.00 92 LEU A N 1
ATOM 764 C CA . LEU A 1 92 ? -32.718 5.852 34.892 1.00 45.00 92 LEU A CA 1
ATOM 765 C C . LEU A 1 92 ? -31.480 5.148 34.319 1.00 45.00 92 LEU A C 1
ATOM 767 O O . LEU A 1 92 ? -30.639 5.721 33.629 1.00 45.00 92 LEU A O 1
ATOM 771 N N . SER A 1 93 ? -31.356 3.867 34.676 1.00 47.00 93 SER A N 1
ATOM 772 C CA . SER A 1 93 ? -30.304 2.961 34.216 1.00 47.00 93 SER A CA 1
ATOM 773 C C . SER A 1 93 ? -30.477 2.670 32.726 1.00 47.00 93 SER A C 1
ATOM 775 O O . SER A 1 93 ? -31.041 1.655 32.315 1.00 47.00 93 SER A O 1
ATOM 777 N N . THR A 1 94 ? -29.979 3.569 31.884 1.00 51.50 94 THR A N 1
ATOM 778 C CA . THR A 1 94 ? -29.761 3.245 30.475 1.00 51.50 94 THR A CA 1
ATOM 779 C C . THR A 1 94 ? -28.549 2.317 30.436 1.00 51.50 94 THR A C 1
ATOM 781 O O . THR A 1 94 ? -27.408 2.778 30.407 1.00 51.50 94 THR A O 1
ATOM 784 N N . LYS A 1 95 ? -28.777 0.999 30.552 1.00 56.84 95 LYS A N 1
ATOM 785 C CA . LYS A 1 95 ? -27.703 -0.001 30.466 1.00 56.84 95 LYS A CA 1
ATOM 786 C C . LYS A 1 95 ? -26.925 0.248 29.169 1.00 56.84 95 LYS A C 1
ATOM 788 O O . LYS A 1 95 ? -27.534 0.197 28.099 1.00 56.84 95 LYS A O 1
ATOM 793 N N . PRO A 1 96 ? -25.611 0.525 29.231 1.00 60.34 96 PRO A N 1
ATOM 794 C CA . PRO A 1 96 ? -24.824 0.656 28.019 1.00 60.34 96 PRO A CA 1
ATOM 795 C C . PRO A 1 96 ? -24.900 -0.666 27.251 1.00 60.34 96 PRO A C 1
ATOM 797 O O . PRO A 1 96 ? -24.730 -1.737 27.836 1.00 60.34 96 PRO A O 1
ATOM 800 N N . ASP A 1 97 ? -25.180 -0.596 25.950 1.00 69.50 97 ASP A N 1
ATOM 801 C CA . ASP A 1 97 ? -25.322 -1.771 25.087 1.00 69.50 97 ASP A CA 1
ATOM 802 C C . ASP A 1 97 ? -23.947 -2.382 24.764 1.00 69.50 97 ASP A C 1
ATOM 804 O O . ASP A 1 97 ? -23.390 -2.269 23.668 1.00 69.50 97 ASP A O 1
ATOM 808 N N . LEU A 1 98 ? -23.367 -3.014 25.784 1.00 71.38 98 LEU A N 1
ATOM 809 C CA . LEU A 1 98 ? -22.088 -3.717 25.727 1.00 71.38 98 LEU A CA 1
ATOM 810 C C . LEU A 1 98 ? -22.124 -4.874 24.722 1.00 71.38 98 LEU A C 1
ATOM 812 O O . LEU A 1 98 ? -21.089 -5.227 24.160 1.00 71.38 98 LEU A O 1
ATOM 816 N N . LYS A 1 99 ? -23.310 -5.437 24.457 1.00 71.94 99 LYS A N 1
ATOM 817 C CA . LYS A 1 99 ? -23.491 -6.530 23.499 1.00 71.94 99 LYS A CA 1
ATOM 818 C C . LYS A 1 99 ? -23.245 -6.046 22.072 1.00 71.94 99 LYS A C 1
ATOM 820 O O . LYS A 1 99 ? -22.501 -6.690 21.334 1.00 71.94 99 LYS A O 1
ATOM 825 N N . THR A 1 100 ? -23.790 -4.887 21.705 1.00 74.00 100 THR A N 1
ATOM 826 C CA . THR A 1 100 ? -23.540 -4.271 20.391 1.00 74.00 100 THR A CA 1
ATOM 827 C C . THR A 1 100 ? -22.079 -3.850 20.221 1.00 74.00 100 THR A C 1
ATOM 829 O O . THR A 1 100 ? -21.511 -4.014 19.137 1.00 74.00 100 THR A O 1
ATOM 832 N N . LEU A 1 101 ? -21.436 -3.372 21.292 1.00 73.38 101 LEU A N 1
ATOM 833 C CA . LEU A 1 101 ? -20.012 -3.030 21.280 1.00 73.38 101 LEU A CA 1
ATOM 834 C C . LEU A 1 101 ? -19.121 -4.268 21.082 1.00 73.38 101 LEU A C 1
ATOM 836 O O . LEU A 1 101 ? -18.240 -4.251 20.227 1.00 73.38 101 LEU A O 1
ATOM 840 N N . SER A 1 102 ? -19.371 -5.340 21.840 1.00 74.25 102 SER A N 1
ATOM 841 C CA . SER A 1 102 ? -18.628 -6.602 21.739 1.00 74.25 102 SER A CA 1
ATOM 842 C C . SER A 1 102 ? -18.789 -7.241 20.361 1.00 74.25 102 SER A C 1
ATOM 844 O O . SER A 1 102 ? -17.794 -7.631 19.755 1.00 74.25 102 SER A O 1
ATOM 846 N N . LYS A 1 103 ? -20.012 -7.260 19.815 1.00 76.69 103 LYS A N 1
ATOM 847 C CA . LYS A 1 103 ? -20.251 -7.742 18.451 1.00 76.69 103 LYS A CA 1
ATOM 848 C C . LYS A 1 103 ? -19.476 -6.921 17.417 1.00 76.69 103 LYS A C 1
ATOM 850 O O . LYS A 1 103 ? -18.752 -7.485 16.611 1.00 76.69 103 LYS A O 1
ATOM 855 N N . SER A 1 104 ? -19.550 -5.590 17.500 1.00 73.38 104 SER A N 1
ATOM 856 C CA . SER A 1 104 ? -18.826 -4.698 16.580 1.00 73.38 104 SER A CA 1
ATOM 857 C C . SER A 1 104 ? -17.304 -4.858 16.664 1.00 73.38 104 SER A C 1
ATOM 859 O O . SER A 1 104 ? -16.610 -4.644 15.673 1.00 73.38 104 SER A O 1
ATOM 861 N N . TYR A 1 105 ? -16.779 -5.197 17.845 1.00 76.31 105 TYR A N 1
ATOM 862 C CA . TYR A 1 105 ? -15.366 -5.504 18.042 1.00 76.31 105 TYR A CA 1
ATOM 863 C C . TYR A 1 105 ? -14.980 -6.840 17.387 1.00 76.31 105 TYR A C 1
ATOM 865 O O . TYR A 1 105 ? -13.997 -6.880 16.650 1.00 76.31 105 TYR A O 1
ATOM 873 N N . ASN A 1 106 ? -15.767 -7.900 17.594 1.00 77.00 106 ASN A N 1
ATOM 874 C CA . ASN A 1 106 ? -15.512 -9.211 16.989 1.00 77.00 106 ASN A CA 1
ATOM 875 C C . ASN A 1 106 ? -15.585 -9.155 15.457 1.00 77.00 106 ASN A C 1
ATOM 877 O O . ASN A 1 106 ? -14.636 -9.577 14.801 1.00 77.00 106 ASN A O 1
ATOM 881 N N . ASP A 1 107 ? -16.628 -8.529 14.900 1.00 76.00 107 ASP A N 1
ATOM 882 C CA . ASP A 1 107 ? -16.784 -8.336 13.449 1.00 76.00 107 ASP A CA 1
ATOM 883 C C . ASP A 1 107 ? -15.570 -7.589 12.851 1.00 76.00 107 ASP A C 1
ATOM 885 O O . ASP A 1 107 ? -15.136 -7.838 11.725 1.00 76.00 107 ASP A O 1
ATOM 889 N N . LEU A 1 108 ? -14.993 -6.651 13.610 1.00 78.12 108 LEU A N 1
ATOM 890 C CA . LEU A 1 108 ? -13.809 -5.904 13.198 1.00 78.12 108 LEU A CA 1
ATOM 891 C C . LEU A 1 108 ? -12.527 -6.738 13.286 1.00 78.12 108 LEU A C 1
ATOM 893 O O . LEU A 1 108 ? -11.626 -6.548 12.469 1.00 78.12 108 LEU A O 1
ATOM 897 N N . CYS A 1 109 ? -12.428 -7.647 14.255 1.00 77.75 109 CYS A N 1
ATOM 898 C CA . CYS A 1 109 ? -11.308 -8.575 14.343 1.00 77.75 109 CYS A CA 1
ATOM 899 C C . CYS A 1 109 ? -11.299 -9.558 13.178 1.00 77.75 109 CYS A C 1
ATOM 901 O O . CYS A 1 109 ? -10.282 -9.637 12.493 1.00 77.75 109 CYS A O 1
ATOM 903 N N . GLU A 1 110 ? -12.443 -10.174 12.877 1.00 80.00 110 GLU A N 1
ATOM 904 C CA . GLU A 1 110 ? -12.601 -11.053 11.714 1.00 80.00 110 GLU A CA 1
ATOM 905 C C . GLU A 1 110 ? -12.240 -10.334 10.406 1.00 80.00 110 GLU A C 1
ATOM 907 O O . GLU A 1 110 ? -11.540 -10.885 9.558 1.00 80.00 110 GLU A O 1
ATOM 912 N N . LEU A 1 111 ? -12.646 -9.067 10.253 1.00 79.94 111 LEU A N 1
ATOM 913 C CA . LEU A 1 111 ? -12.320 -8.274 9.067 1.00 79.94 111 LEU A CA 1
ATOM 914 C C . LEU A 1 111 ? -10.811 -8.040 8.902 1.00 79.94 111 LEU A C 1
ATOM 916 O O . LEU A 1 111 ? -10.306 -8.025 7.779 1.00 79.94 111 LEU A O 1
ATOM 920 N N . VAL A 1 112 ? -10.086 -7.822 9.998 1.00 81.44 112 VAL A N 1
ATOM 921 C CA . VAL A 1 112 ? -8.629 -7.645 9.948 1.00 81.44 112 VAL A CA 1
ATOM 922 C C . VAL A 1 112 ? -7.924 -8.972 9.698 1.00 81.44 112 VAL A C 1
ATOM 924 O O . VAL A 1 112 ? -6.939 -8.991 8.965 1.00 81.44 112 VAL A O 1
ATOM 927 N N . ASP A 1 113 ? -8.414 -10.072 10.257 1.00 79.75 113 ASP A N 1
ATOM 928 C CA . ASP A 1 113 ? -7.824 -11.388 10.017 1.00 79.75 113 ASP A CA 1
ATOM 929 C C . ASP A 1 113 ? -8.023 -11.793 8.551 1.00 79.75 113 ASP A C 1
ATOM 931 O O . ASP A 1 113 ? -7.075 -12.217 7.891 1.00 79.75 113 ASP A O 1
ATOM 935 N N . LEU A 1 114 ? -9.204 -11.514 7.987 1.00 80.31 114 LEU A N 1
ATOM 936 C CA . LEU A 1 114 ? -9.471 -11.646 6.555 1.00 80.31 114 LEU A CA 1
ATOM 937 C C . LEU A 1 114 ? -8.565 -10.734 5.715 1.00 80.31 114 LEU A C 1
ATOM 939 O O . LEU A 1 114 ? -8.051 -11.161 4.683 1.00 80.31 114 LEU A O 1
ATOM 943 N N . TYR A 1 115 ? -8.338 -9.489 6.146 1.00 82.00 115 TYR A N 1
ATOM 944 C CA . TYR A 1 115 ? -7.405 -8.579 5.477 1.00 82.00 115 TYR A CA 1
ATOM 945 C C . TYR A 1 115 ? -5.982 -9.142 5.467 1.00 82.00 115 TYR A C 1
ATOM 947 O O . TYR A 1 115 ? -5.347 -9.185 4.417 1.00 82.00 115 TYR A O 1
ATOM 955 N N . ASN A 1 116 ? -5.487 -9.602 6.615 1.00 80.75 116 ASN A N 1
ATOM 956 C CA . ASN A 1 116 ? -4.150 -10.173 6.738 1.00 80.75 116 ASN A CA 1
ATOM 957 C C . ASN A 1 116 ? -4.014 -11.458 5.915 1.00 80.75 116 ASN A C 1
ATOM 959 O O . ASN A 1 116 ? -2.992 -11.649 5.263 1.00 80.75 116 ASN A O 1
ATOM 963 N N . PHE A 1 117 ? -5.048 -12.300 5.881 1.00 81.94 117 PHE A N 1
ATOM 964 C CA . PHE A 1 117 ? -5.072 -13.508 5.063 1.00 81.94 117 PHE A CA 1
ATOM 965 C C . PHE A 1 117 ? -5.024 -13.190 3.563 1.00 81.94 117 PHE A C 1
ATOM 967 O O . PHE A 1 117 ? -4.180 -13.720 2.843 1.00 81.94 117 PHE A O 1
ATOM 974 N N . LEU A 1 118 ? -5.891 -12.288 3.092 1.00 78.94 118 LEU A N 1
ATOM 975 C CA . LEU A 1 118 ? -5.966 -11.923 1.676 1.00 78.94 118 LEU A CA 1
ATOM 976 C C . LEU A 1 118 ? -4.715 -11.180 1.209 1.00 78.94 118 LEU A C 1
ATOM 978 O O . LEU A 1 118 ? -4.231 -11.415 0.105 1.00 78.94 118 LEU A O 1
ATOM 982 N N . PHE A 1 119 ? -4.196 -10.272 2.034 1.00 79.38 119 PHE A N 1
ATOM 983 C CA . PHE A 1 119 ? -3.193 -9.308 1.602 1.00 79.38 119 PHE A CA 1
ATOM 984 C C . PHE A 1 119 ? -1.796 -9.552 2.156 1.00 79.38 119 PHE A C 1
ATOM 986 O O . PHE A 1 119 ? -0.855 -9.009 1.593 1.00 79.38 119 PHE A O 1
ATOM 993 N N . GLY A 1 120 ? -1.615 -10.392 3.176 1.00 76.81 120 GLY A N 1
ATOM 994 C CA . GLY A 1 120 ? -0.293 -10.708 3.724 1.00 76.81 120 GLY A CA 1
ATOM 995 C C . GLY A 1 120 ? 0.646 -11.275 2.659 1.00 76.81 120 GLY A C 1
ATOM 996 O O . GLY A 1 120 ? 1.724 -10.732 2.425 1.00 76.81 120 GLY A O 1
ATOM 997 N N . VAL A 1 121 ? 0.190 -12.294 1.924 1.00 77.38 121 VAL A N 1
ATOM 998 C CA . VAL A 1 121 ? 0.957 -12.879 0.810 1.00 77.38 121 VAL A CA 1
ATOM 999 C C . VAL A 1 121 ? 1.110 -11.882 -0.339 1.00 77.38 121 VAL A C 1
ATOM 1001 O O . VAL A 1 121 ? 2.197 -11.747 -0.897 1.00 77.38 121 VAL A O 1
ATOM 1004 N N . ILE A 1 122 ? 0.055 -11.127 -0.664 1.00 79.81 122 ILE A N 1
ATOM 1005 C CA . ILE A 1 122 ? 0.091 -10.132 -1.745 1.00 79.81 122 ILE A CA 1
ATOM 1006 C C . ILE A 1 122 ? 1.137 -9.047 -1.459 1.00 79.81 122 ILE A C 1
ATOM 1008 O O . ILE A 1 122 ? 1.880 -8.690 -2.368 1.00 79.81 122 ILE A O 1
ATOM 1012 N N . ILE A 1 123 ? 1.256 -8.560 -0.217 1.00 78.06 123 ILE A N 1
ATOM 1013 C CA . ILE A 1 123 ? 2.278 -7.577 0.183 1.00 78.06 123 ILE A CA 1
ATOM 1014 C C . ILE A 1 123 ? 3.676 -8.121 -0.111 1.00 78.06 123 ILE A C 1
ATOM 1016 O O . ILE A 1 123 ? 4.484 -7.425 -0.726 1.00 78.06 123 ILE A O 1
ATOM 1020 N N . VAL A 1 124 ? 3.949 -9.369 0.278 1.00 81.12 124 VAL A N 1
ATOM 1021 C CA . VAL A 1 124 ? 5.249 -10.010 0.037 1.00 81.12 124 VAL A CA 1
ATOM 1022 C C . VAL A 1 124 ? 5.508 -10.162 -1.464 1.00 81.12 124 VAL A C 1
ATOM 1024 O O . VAL A 1 124 ? 6.573 -9.780 -1.947 1.00 81.12 124 VAL A O 1
ATOM 1027 N N . CYS A 1 125 ? 4.527 -10.643 -2.233 1.00 79.38 125 CYS A N 1
ATOM 1028 C CA . CYS A 1 125 ? 4.651 -10.786 -3.684 1.00 79.38 125 CYS A CA 1
ATOM 1029 C C . CYS A 1 125 ? 4.878 -9.443 -4.395 1.00 79.38 125 CYS A C 1
ATOM 1031 O O . CYS A 1 125 ? 5.689 -9.371 -5.322 1.00 79.38 125 CYS A O 1
ATOM 1033 N N . VAL A 1 126 ? 4.191 -8.379 -3.972 1.00 76.94 126 VAL A N 1
ATOM 1034 C CA . VAL A 1 126 ? 4.365 -7.021 -4.510 1.00 76.94 126 VAL A CA 1
ATOM 1035 C C . VAL A 1 126 ? 5.750 -6.478 -4.161 1.00 76.94 126 VAL A C 1
ATOM 1037 O O . VAL A 1 126 ? 6.408 -5.911 -5.034 1.00 76.94 126 VAL A O 1
ATOM 1040 N N . ALA A 1 127 ? 6.233 -6.693 -2.934 1.00 80.75 127 ALA A N 1
ATOM 1041 C CA . ALA A 1 127 ? 7.572 -6.278 -2.522 1.00 80.75 127 ALA A CA 1
ATOM 1042 C C . ALA A 1 127 ? 8.662 -6.974 -3.354 1.00 80.75 127 ALA A C 1
ATOM 1044 O O . ALA A 1 127 ? 9.519 -6.305 -3.929 1.00 80.75 127 ALA A O 1
ATOM 1045 N N . LEU A 1 128 ? 8.580 -8.301 -3.502 1.00 83.50 128 LEU A N 1
ATOM 1046 C CA . LEU A 1 128 ? 9.509 -9.074 -4.333 1.00 83.50 128 LEU A CA 1
ATOM 1047 C C . LEU A 1 128 ? 9.450 -8.651 -5.805 1.00 83.50 128 LEU A C 1
ATOM 1049 O O . LEU A 1 128 ? 10.491 -8.467 -6.434 1.00 83.50 128 LEU A O 1
ATOM 1053 N N . SER A 1 129 ? 8.245 -8.440 -6.344 1.00 79.94 129 SER A N 1
ATOM 1054 C CA . SER A 1 129 ? 8.069 -7.960 -7.720 1.00 79.94 129 SER A CA 1
ATOM 1055 C C . SER A 1 129 ? 8.697 -6.581 -7.913 1.00 79.94 129 SER A C 1
ATOM 1057 O O . SER A 1 129 ? 9.386 -6.362 -8.902 1.00 79.94 129 SER A O 1
ATOM 1059 N N . THR A 1 130 ? 8.524 -5.671 -6.952 1.00 76.94 130 THR A N 1
ATOM 1060 C CA . THR A 1 130 ? 9.125 -4.329 -6.986 1.00 76.94 130 THR A CA 1
ATOM 1061 C C . THR A 1 130 ? 10.650 -4.406 -6.998 1.00 76.94 130 THR A C 1
ATOM 1063 O O . THR A 1 130 ? 11.287 -3.754 -7.822 1.00 76.94 130 THR A O 1
ATOM 1066 N N . ILE A 1 131 ? 11.243 -5.241 -6.137 1.00 84.06 131 ILE A N 1
ATOM 1067 C CA . ILE A 1 131 ? 12.697 -5.458 -6.104 1.00 84.06 131 ILE A CA 1
ATOM 1068 C C . ILE A 1 131 ? 13.187 -6.002 -7.449 1.00 84.06 131 ILE A C 1
ATOM 1070 O O . ILE A 1 131 ? 14.160 -5.486 -7.993 1.00 84.06 131 ILE A O 1
ATOM 1074 N N . ALA A 1 132 ? 12.497 -6.995 -8.014 1.00 85.31 132 ALA A N 1
ATOM 1075 C CA . ALA A 1 132 ? 12.859 -7.574 -9.305 1.00 85.31 132 ALA A CA 1
ATOM 1076 C C . ALA A 1 132 ? 12.803 -6.543 -10.446 1.00 85.31 132 ALA A C 1
ATOM 1078 O O . ALA A 1 132 ? 13.699 -6.515 -11.285 1.00 85.31 132 ALA A O 1
ATOM 1079 N N . ILE A 1 133 ? 11.792 -5.666 -10.459 1.00 78.31 133 ILE A N 1
ATOM 1080 C CA . ILE A 1 133 ? 11.659 -4.587 -11.452 1.00 78.31 133 ILE A CA 1
ATOM 1081 C C . ILE A 1 133 ? 12.808 -3.585 -11.322 1.00 78.31 133 ILE A C 1
ATOM 1083 O O . ILE A 1 133 ? 13.429 -3.235 -12.324 1.00 78.31 133 ILE A O 1
ATOM 1087 N N . LEU A 1 134 ? 13.116 -3.149 -10.097 1.00 80.19 134 LEU A N 1
ATOM 1088 C CA . LEU A 1 134 ? 14.224 -2.227 -9.841 1.00 80.19 134 LEU A CA 1
ATOM 1089 C C . LEU A 1 134 ? 15.561 -2.830 -10.278 1.00 80.19 134 LEU A C 1
ATOM 1091 O O . LEU A 1 134 ? 16.345 -2.155 -10.943 1.00 80.19 134 LEU A O 1
ATOM 1095 N N . LEU A 1 135 ? 15.795 -4.106 -9.959 1.00 85.38 135 LEU A N 1
ATOM 1096 C CA . LEU A 1 135 ? 17.009 -4.816 -10.353 1.00 85.38 135 LEU A CA 1
ATOM 1097 C C . LEU A 1 135 ? 17.107 -4.939 -11.879 1.00 85.38 135 LEU A C 1
ATOM 1099 O O . LEU A 1 135 ? 18.145 -4.630 -12.456 1.00 85.38 135 LEU A O 1
ATOM 1103 N N . ASN A 1 136 ? 16.013 -5.332 -12.537 1.00 83.25 136 ASN A N 1
ATOM 1104 C CA . ASN A 1 136 ? 15.952 -5.459 -13.989 1.00 83.25 136 ASN A CA 1
ATOM 1105 C C . ASN A 1 136 ? 16.245 -4.126 -14.685 1.00 83.25 136 ASN A C 1
ATOM 1107 O O . ASN A 1 136 ? 17.066 -4.068 -15.597 1.00 83.25 136 ASN A O 1
ATOM 1111 N N . ASN A 1 137 ? 15.619 -3.039 -14.237 1.00 77.44 137 ASN A N 1
ATOM 1112 C CA . ASN A 1 137 ? 15.834 -1.737 -14.853 1.00 77.44 137 ASN A CA 1
ATOM 1113 C C . ASN A 1 137 ? 17.245 -1.190 -14.576 1.00 77.44 137 ASN A C 1
ATOM 1115 O O . ASN A 1 137 ? 17.820 -0.548 -15.450 1.00 77.44 137 ASN A O 1
ATOM 1119 N N . ALA A 1 138 ? 17.836 -1.478 -13.410 1.00 80.62 138 ALA A N 1
ATOM 1120 C CA . ALA A 1 138 ? 19.231 -1.142 -13.128 1.00 80.62 138 ALA A CA 1
ATOM 1121 C C . ALA A 1 138 ? 20.199 -1.898 -14.054 1.00 80.62 138 ALA A C 1
ATOM 1123 O O . ALA A 1 138 ? 21.122 -1.295 -14.598 1.00 80.62 138 ALA A O 1
ATOM 1124 N N . VAL A 1 139 ? 19.961 -3.194 -14.289 1.00 86.00 139 VAL A N 1
ATOM 1125 C CA . VAL A 1 139 ? 20.753 -4.003 -15.230 1.00 86.00 139 VAL A CA 1
ATOM 1126 C C . VAL A 1 139 ? 20.628 -3.469 -16.656 1.00 86.00 139 VAL A C 1
ATOM 1128 O O . VAL A 1 139 ? 21.639 -3.327 -17.339 1.00 86.00 139 VAL A O 1
ATOM 1131 N N . LEU A 1 140 ? 19.416 -3.117 -17.099 1.00 80.75 140 LEU A N 1
ATOM 1132 C CA . LEU A 1 140 ? 19.210 -2.496 -18.410 1.00 80.75 140 LEU A CA 1
ATOM 1133 C C . LEU A 1 140 ? 19.952 -1.160 -18.506 1.00 80.75 140 LEU A C 1
ATOM 1135 O O . LEU A 1 140 ? 20.693 -0.950 -19.461 1.00 80.75 140 LEU A O 1
ATOM 1139 N N . ALA A 1 141 ? 19.823 -0.291 -17.502 1.00 77.88 141 ALA A N 1
ATOM 1140 C CA . ALA A 1 141 ? 20.518 0.992 -17.483 1.00 77.88 141 ALA A CA 1
ATOM 1141 C C . ALA A 1 141 ? 22.042 0.816 -17.598 1.00 77.88 141 ALA A C 1
ATOM 1143 O O . ALA A 1 141 ? 22.672 1.527 -18.378 1.00 77.88 141 ALA A O 1
ATOM 1144 N N . ILE A 1 142 ? 22.628 -0.157 -16.890 1.00 82.50 142 ILE A N 1
ATOM 1145 C CA . ILE A 1 142 ? 24.054 -0.498 -17.003 1.00 82.50 142 ILE A CA 1
ATOM 1146 C C . ILE A 1 142 ? 24.373 -0.979 -18.425 1.00 82.50 142 ILE A C 1
ATOM 1148 O O . ILE A 1 142 ? 25.215 -0.381 -19.089 1.00 82.50 142 ILE A O 1
ATOM 1152 N N . ASN A 1 143 ? 23.674 -2.003 -18.922 1.00 82.44 143 ASN A N 1
ATOM 1153 C CA . ASN A 1 143 ? 23.950 -2.596 -20.233 1.00 82.44 143 ASN A CA 1
ATOM 1154 C C . ASN A 1 143 ? 23.895 -1.564 -21.369 1.00 82.44 143 ASN A C 1
ATOM 1156 O O . ASN A 1 143 ? 24.781 -1.544 -22.220 1.00 82.44 143 ASN A O 1
ATOM 1160 N N . TYR A 1 144 ? 22.899 -0.676 -21.361 1.00 76.44 144 TYR A N 1
ATOM 1161 C CA . TYR A 1 144 ? 22.752 0.352 -22.394 1.00 76.44 144 TYR A CA 1
ATOM 1162 C C . TYR A 1 144 ? 23.678 1.558 -22.208 1.00 76.44 144 TYR A C 1
ATOM 1164 O O . TYR A 1 144 ? 24.020 2.210 -23.189 1.00 76.44 144 TYR A O 1
ATOM 1172 N N . SER A 1 145 ? 24.139 1.839 -20.985 1.00 75.50 145 SER A N 1
ATOM 1173 C CA . SER A 1 145 ? 25.143 2.892 -20.763 1.00 75.50 145 SER A CA 1
ATOM 1174 C C . SER A 1 145 ? 26.526 2.496 -21.292 1.00 75.50 145 SER A C 1
ATOM 1176 O O . SER A 1 145 ? 27.318 3.370 -21.646 1.00 75.50 145 SER A O 1
ATOM 1178 N N . PHE A 1 146 ? 26.831 1.192 -21.331 1.00 76.56 146 PHE A N 1
ATOM 1179 C CA . PHE A 1 146 ? 28.136 0.676 -21.757 1.00 76.56 146 PHE A CA 1
ATOM 1180 C C . PHE A 1 146 ? 28.177 0.169 -23.209 1.00 76.56 146 PHE A C 1
ATOM 1182 O O . PHE A 1 146 ? 29.255 0.190 -23.802 1.00 76.56 146 PHE A O 1
ATOM 1189 N N . ASN A 1 147 ? 27.046 -0.221 -23.811 1.00 71.19 147 ASN A N 1
ATOM 1190 C CA . ASN A 1 147 ? 26.983 -0.587 -25.232 1.00 71.19 147 ASN A CA 1
ATOM 1191 C C . ASN A 1 147 ? 26.751 0.650 -26.111 1.00 71.19 147 ASN A C 1
ATOM 1193 O O . ASN A 1 147 ? 25.655 1.205 -26.138 1.00 71.19 147 ASN A O 1
ATOM 1197 N N . LYS A 1 148 ? 27.789 1.070 -26.845 1.00 62.22 148 LYS A N 1
ATOM 1198 C CA . LYS A 1 148 ? 27.784 2.278 -27.694 1.00 62.22 148 LYS A CA 1
ATOM 1199 C C . LYS A 1 148 ? 27.312 2.056 -29.134 1.00 62.22 148 LYS A C 1
ATOM 1201 O O . LYS A 1 148 ? 27.249 3.026 -29.883 1.00 62.22 148 LYS A O 1
ATOM 1206 N N . ASP A 1 149 ? 27.021 0.820 -29.526 1.00 65.06 149 ASP A N 1
ATOM 1207 C CA . ASP A 1 149 ? 27.101 0.464 -30.945 1.00 65.06 149 ASP A CA 1
ATOM 1208 C C . ASP A 1 149 ? 25.845 0.761 -31.782 1.00 65.06 149 ASP A C 1
ATOM 1210 O O . ASP A 1 149 ? 25.992 0.845 -32.992 1.00 65.06 149 ASP A O 1
ATOM 1214 N N . ASP A 1 150 ? 24.656 1.010 -31.209 1.00 59.84 150 ASP A N 1
ATOM 1215 C CA . ASP A 1 150 ? 23.438 1.216 -32.036 1.00 59.84 150 ASP A CA 1
ATOM 1216 C C . ASP A 1 150 ? 22.358 2.164 -31.472 1.00 59.84 150 ASP A C 1
ATOM 1218 O O . ASP A 1 150 ? 21.367 2.456 -32.140 1.00 59.84 150 ASP A O 1
ATOM 1222 N N . MET A 1 151 ? 22.513 2.689 -30.256 1.00 63.88 151 MET A N 1
ATOM 1223 C CA . MET A 1 151 ? 21.540 3.608 -29.647 1.00 63.88 151 MET A CA 1
ATOM 1224 C C . MET A 1 151 ? 22.274 4.774 -28.995 1.00 63.88 151 MET A C 1
ATOM 1226 O O . MET A 1 151 ? 23.427 4.626 -28.591 1.00 63.88 151 MET A O 1
ATOM 1230 N N . ASP A 1 152 ? 21.609 5.925 -28.854 1.00 68.38 152 ASP A N 1
ATOM 1231 C CA . ASP A 1 152 ? 22.096 7.062 -28.061 1.00 68.38 152 ASP A CA 1
ATOM 1232 C C . ASP A 1 152 ? 22.101 6.676 -26.562 1.00 68.38 152 ASP A C 1
ATOM 1234 O O . ASP A 1 152 ? 21.245 7.066 -25.762 1.00 68.38 152 ASP A O 1
ATOM 1238 N N . GLY A 1 153 ? 23.018 5.768 -26.210 1.00 68.81 153 GLY A N 1
ATOM 1239 C CA . GLY A 1 153 ? 22.945 4.897 -25.037 1.00 68.81 153 GLY A CA 1
ATOM 1240 C C . GLY A 1 153 ? 23.022 5.653 -23.720 1.00 68.81 153 GLY A C 1
ATOM 1241 O O . GLY A 1 153 ? 22.424 5.239 -22.729 1.00 68.81 153 GLY A O 1
ATOM 1242 N N . ILE A 1 154 ? 23.671 6.822 -23.721 1.00 75.81 154 ILE A N 1
ATOM 1243 C CA . ILE A 1 154 ? 23.722 7.711 -22.556 1.00 75.81 154 ILE A CA 1
ATOM 1244 C C . ILE A 1 154 ? 22.350 8.353 -22.314 1.00 75.81 154 ILE A C 1
ATOM 1246 O O . ILE A 1 154 ? 21.868 8.347 -21.181 1.00 75.81 154 ILE A O 1
ATOM 1250 N N . GLY A 1 155 ? 21.700 8.878 -23.359 1.00 80.00 155 GLY A N 1
ATOM 1251 C CA . GLY A 1 155 ? 20.372 9.488 -23.244 1.00 80.00 155 GLY A CA 1
ATOM 1252 C C . GLY A 1 155 ? 19.316 8.472 -22.810 1.00 80.00 155 GLY A C 1
ATOM 1253 O O . GLY A 1 155 ? 18.541 8.720 -21.885 1.00 80.00 155 GLY A O 1
ATOM 1254 N N . PHE A 1 156 ? 19.342 7.284 -23.414 1.00 78.88 156 PHE A N 1
ATOM 1255 C CA . PHE A 1 156 ? 18.452 6.188 -23.038 1.00 78.88 156 PHE A CA 1
ATOM 1256 C C . PHE A 1 156 ? 18.715 5.673 -21.614 1.00 78.88 156 PHE A C 1
ATOM 1258 O O . PHE A 1 156 ? 17.776 5.504 -20.834 1.00 78.88 156 PHE A O 1
ATOM 1265 N N . GLY A 1 157 ? 19.985 5.498 -21.235 1.00 77.00 157 GLY A N 1
ATOM 1266 C CA . GLY A 1 157 ? 20.377 5.090 -19.885 1.00 77.00 157 GLY A CA 1
ATOM 1267 C C . GLY A 1 157 ? 19.917 6.079 -18.810 1.00 77.00 157 GLY A C 1
ATOM 1268 O O . GLY A 1 157 ? 19.382 5.662 -17.779 1.00 77.00 157 GLY A O 1
ATOM 1269 N N . LEU A 1 158 ? 20.037 7.388 -19.064 1.00 81.69 158 LEU A N 1
ATOM 1270 C CA . LEU A 1 158 ? 19.528 8.428 -18.164 1.00 81.69 158 LEU A CA 1
ATOM 1271 C C . LEU A 1 158 ? 17.999 8.395 -18.043 1.00 81.69 158 LEU A C 1
ATOM 1273 O O . LEU A 1 158 ? 17.480 8.506 -16.931 1.00 81.69 158 LEU A O 1
ATOM 1277 N N . ASN A 1 159 ? 17.275 8.189 -19.147 1.00 83.19 159 ASN A N 1
ATOM 1278 C CA . ASN A 1 159 ? 15.815 8.058 -19.128 1.00 83.19 159 ASN A CA 1
ATOM 1279 C C . ASN A 1 159 ? 15.356 6.813 -18.351 1.00 83.19 159 ASN A C 1
ATOM 1281 O O . ASN A 1 159 ? 14.414 6.897 -17.562 1.00 83.19 159 ASN A O 1
ATOM 1285 N N . LEU A 1 160 ? 16.048 5.678 -18.505 1.00 79.75 160 LEU A N 1
ATOM 1286 C CA . LEU A 1 160 ? 15.800 4.466 -17.718 1.00 79.75 160 LEU A CA 1
ATOM 1287 C C . LEU A 1 160 ? 16.062 4.691 -16.226 1.00 79.75 160 LEU A C 1
ATOM 1289 O O . LEU A 1 160 ? 15.268 4.260 -15.391 1.00 79.75 160 LEU A O 1
ATOM 1293 N N . LEU A 1 161 ? 17.140 5.395 -15.876 1.00 80.62 161 LEU A N 1
ATOM 1294 C CA . LEU A 1 161 ? 17.459 5.718 -14.486 1.00 80.62 161 LEU A CA 1
ATOM 1295 C C . LEU A 1 161 ? 16.409 6.662 -13.881 1.00 80.62 161 LEU A C 1
ATOM 1297 O O . LEU A 1 161 ? 15.948 6.432 -12.761 1.00 80.62 161 LEU A O 1
ATOM 1301 N N . ALA A 1 162 ? 15.970 7.678 -14.626 1.00 83.81 162 ALA A N 1
ATOM 1302 C CA . ALA A 1 162 ? 14.879 8.553 -14.211 1.00 83.81 162 ALA A CA 1
ATOM 1303 C C . ALA A 1 162 ? 13.582 7.759 -13.987 1.00 83.81 162 ALA A C 1
ATOM 1305 O O . ALA A 1 162 ? 12.930 7.920 -12.954 1.00 83.81 162 ALA A O 1
ATOM 1306 N N . LEU A 1 163 ? 13.248 6.840 -14.897 1.00 80.44 163 LEU A N 1
ATOM 1307 C CA . LEU A 1 163 ? 12.093 5.956 -14.760 1.00 80.44 163 LEU A CA 1
ATOM 1308 C C . LEU A 1 163 ? 12.205 5.054 -13.515 1.00 80.44 163 LEU A C 1
ATOM 1310 O O . LEU A 1 163 ? 11.232 4.927 -12.768 1.00 80.44 163 LEU A O 1
ATOM 1314 N N . CYS A 1 164 ? 13.382 4.478 -13.240 1.00 79.62 164 CYS A N 1
ATOM 1315 C CA . CYS A 1 164 ? 13.651 3.722 -12.009 1.00 79.62 164 CYS A CA 1
ATOM 1316 C C . CYS A 1 164 ? 13.374 4.547 -10.758 1.00 79.62 164 CYS A C 1
ATOM 1318 O O . CYS A 1 164 ? 12.717 4.064 -9.837 1.00 79.62 164 CYS A O 1
ATOM 1320 N N . LEU A 1 165 ? 13.883 5.780 -10.716 1.00 81.62 165 LEU A N 1
ATOM 1321 C CA . LEU A 1 165 ? 13.714 6.667 -9.570 1.00 81.62 165 LEU A CA 1
ATOM 1322 C C . LEU A 1 165 ? 12.245 7.029 -9.365 1.00 81.62 165 LEU A C 1
ATOM 1324 O O . LEU A 1 165 ? 11.762 6.975 -8.236 1.00 81.62 165 LEU A O 1
ATOM 1328 N N . VAL A 1 166 ? 11.514 7.333 -10.440 1.00 83.69 166 VAL A N 1
ATOM 1329 C CA . VAL A 1 166 ? 10.074 7.614 -10.372 1.00 83.69 166 VAL A CA 1
ATOM 1330 C C . VAL A 1 166 ? 9.314 6.407 -9.819 1.00 83.69 166 VAL A C 1
ATOM 1332 O O . VAL A 1 166 ? 8.537 6.562 -8.875 1.00 83.69 166 VAL A O 1
ATOM 1335 N N . TRP A 1 167 ? 9.577 5.198 -10.325 1.00 78.38 167 TRP A N 1
ATOM 1336 C CA . TRP A 1 167 ? 8.962 3.975 -9.800 1.00 78.38 167 TRP A CA 1
ATOM 1337 C C . TRP A 1 167 ? 9.318 3.720 -8.337 1.00 78.38 167 TRP A C 1
ATOM 1339 O O . TRP A 1 167 ? 8.428 3.439 -7.536 1.00 78.38 167 TRP A O 1
ATOM 1349 N N . ALA A 1 168 ? 10.589 3.874 -7.960 1.00 76.88 168 ALA A N 1
ATOM 1350 C CA . ALA A 1 168 ? 11.034 3.710 -6.581 1.00 76.88 168 ALA A CA 1
ATOM 1351 C C . ALA A 1 168 ? 10.326 4.694 -5.639 1.00 76.88 168 ALA A C 1
ATOM 1353 O O . ALA A 1 168 ? 9.833 4.289 -4.586 1.00 76.88 168 ALA A O 1
ATOM 1354 N N . ILE A 1 169 ? 10.211 5.968 -6.030 1.00 81.50 169 ILE A N 1
ATOM 1355 C CA . ILE A 1 169 ? 9.513 6.997 -5.251 1.00 81.50 169 ILE A CA 1
ATOM 1356 C C . ILE A 1 169 ? 8.035 6.636 -5.094 1.00 81.50 169 ILE A C 1
ATOM 1358 O O . ILE A 1 169 ? 7.519 6.672 -3.977 1.00 81.50 169 ILE A O 1
ATOM 1362 N N . ILE A 1 170 ? 7.357 6.240 -6.175 1.00 79.44 170 ILE A N 1
ATOM 1363 C CA . ILE A 1 170 ? 5.951 5.818 -6.123 1.00 79.44 170 ILE A CA 1
ATOM 1364 C C . ILE A 1 170 ? 5.798 4.632 -5.164 1.00 79.44 170 ILE A C 1
ATOM 1366 O O . ILE A 1 170 ? 4.975 4.685 -4.249 1.00 79.44 170 ILE A O 1
ATOM 1370 N N . CYS A 1 171 ? 6.625 3.595 -5.300 1.00 72.19 171 CYS A N 1
ATOM 1371 C CA . CYS A 1 171 ? 6.593 2.424 -4.427 1.00 72.19 171 CYS A CA 1
ATOM 1372 C C . CYS A 1 171 ? 6.855 2.776 -2.953 1.00 72.19 171 CYS A C 1
ATOM 1374 O O . CYS A 1 171 ? 6.146 2.275 -2.078 1.00 72.19 171 CYS A O 1
ATOM 1376 N N . LEU A 1 172 ? 7.815 3.659 -2.655 1.00 74.81 172 LEU A N 1
ATOM 1377 C CA . LEU A 1 172 ? 8.131 4.102 -1.289 1.00 74.81 172 LEU A CA 1
ATOM 1378 C C . LEU A 1 172 ? 7.005 4.938 -0.672 1.00 74.81 172 LEU A C 1
ATOM 1380 O O . LEU A 1 172 ? 6.625 4.718 0.482 1.00 74.81 172 LEU A O 1
ATOM 1384 N N . VAL A 1 173 ? 6.430 5.870 -1.434 1.00 79.56 173 VAL A N 1
ATOM 1385 C CA . VAL A 1 173 ? 5.289 6.681 -0.986 1.00 79.56 173 VAL A CA 1
ATOM 1386 C C . VAL A 1 173 ? 4.089 5.780 -0.693 1.00 79.56 173 VAL A C 1
ATOM 1388 O O . VAL A 1 173 ? 3.476 5.901 0.364 1.00 79.56 173 VAL A O 1
ATOM 1391 N N . TYR A 1 174 ? 3.780 4.819 -1.564 1.00 71.19 174 TYR A N 1
ATOM 1392 C CA . TYR A 1 174 ? 2.659 3.906 -1.330 1.00 71.19 174 TYR A CA 1
ATOM 1393 C C . TYR A 1 174 ? 2.906 2.939 -0.175 1.00 71.19 174 TYR A C 1
ATOM 1395 O O . TYR A 1 174 ? 2.012 2.730 0.646 1.00 71.19 174 TYR A O 1
ATOM 1403 N N . SER A 1 175 ? 4.118 2.397 -0.062 1.00 68.81 175 SER A N 1
ATOM 1404 C CA . SER A 1 175 ? 4.481 1.510 1.045 1.00 68.81 175 SER A CA 1
ATOM 1405 C C . SER A 1 175 ? 4.396 2.247 2.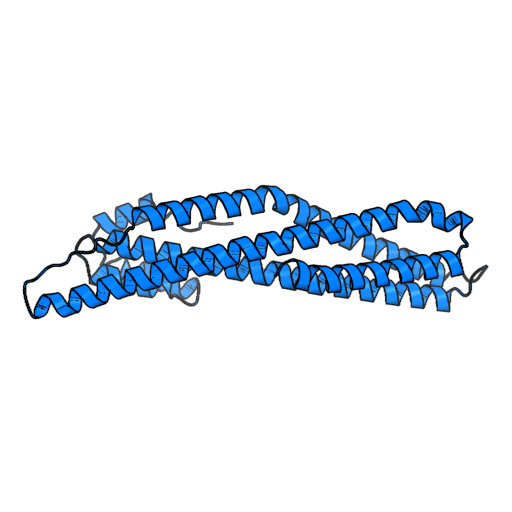379 1.00 68.81 175 SER A C 1
ATOM 1407 O O . SER A 1 175 ? 3.726 1.775 3.289 1.00 68.81 175 SER A O 1
ATOM 1409 N N . SER A 1 176 ? 4.964 3.452 2.483 1.00 73.31 176 SER A N 1
ATOM 1410 C CA . SER A 1 176 ? 4.896 4.259 3.711 1.00 73.31 176 SER A CA 1
ATOM 1411 C C . SER A 1 176 ? 3.464 4.666 4.080 1.00 73.31 176 SER A C 1
ATOM 1413 O O . SER A 1 176 ? 3.079 4.600 5.254 1.00 73.31 176 SER A O 1
ATOM 1415 N N . LEU A 1 177 ? 2.632 5.016 3.093 1.00 73.50 177 LEU A N 1
ATOM 1416 C CA . LEU A 1 177 ? 1.211 5.285 3.312 1.00 73.50 177 LEU A CA 1
ATOM 1417 C C . LEU A 1 177 ? 0.456 4.038 3.781 1.00 73.50 177 LEU A C 1
ATOM 1419 O O . LEU A 1 177 ? -0.406 4.163 4.642 1.00 73.50 177 LEU A O 1
ATOM 1423 N N . ASN A 1 178 ? 0.772 2.845 3.279 1.00 67.69 178 ASN A N 1
ATOM 1424 C CA . ASN A 1 178 ? 0.153 1.604 3.747 1.00 67.69 178 ASN A CA 1
ATOM 1425 C C . ASN A 1 178 ? 0.598 1.249 5.174 1.00 67.69 178 ASN A C 1
ATOM 1427 O O . ASN A 1 178 ? -0.249 1.016 6.040 1.00 67.69 178 ASN A O 1
ATOM 1431 N N . THR A 1 179 ? 1.904 1.274 5.453 1.00 67.31 179 THR A N 1
ATOM 1432 C CA . THR A 1 179 ? 2.458 0.903 6.763 1.00 67.31 179 THR A CA 1
ATOM 1433 C C . THR A 1 179 ? 1.940 1.824 7.862 1.00 67.31 179 THR A C 1
ATOM 1435 O O . THR A 1 179 ? 1.468 1.351 8.892 1.00 67.31 179 THR A O 1
ATOM 1438 N N . THR A 1 180 ? 1.915 3.140 7.627 1.00 72.06 180 THR A N 1
ATOM 1439 C CA . THR A 1 180 ? 1.404 4.104 8.618 1.00 72.06 180 THR A CA 1
ATOM 1440 C C . THR A 1 180 ? -0.069 3.883 8.969 1.00 72.06 180 THR A C 1
ATOM 1442 O O . THR A 1 180 ? -0.459 4.113 10.115 1.00 72.06 180 THR A O 1
ATOM 1445 N N . GLN A 1 181 ? -0.898 3.413 8.031 1.00 67.50 181 GLN A N 1
ATOM 1446 C CA . GLN A 1 181 ? -2.307 3.118 8.311 1.00 67.50 181 GLN A CA 1
ATOM 1447 C C . GLN A 1 181 ? -2.471 1.826 9.108 1.00 67.50 181 GLN A C 1
ATOM 1449 O O . GLN A 1 181 ? -3.253 1.797 10.059 1.00 67.50 181 GLN A O 1
ATOM 1454 N N . ILE A 1 182 ? -1.700 0.791 8.768 1.00 64.12 182 ILE A N 1
ATOM 1455 C CA . ILE A 1 182 ? -1.724 -0.493 9.477 1.00 64.12 182 ILE A CA 1
ATOM 1456 C C . ILE A 1 182 ? -1.222 -0.312 10.914 1.00 64.12 182 ILE A C 1
ATOM 1458 O O . ILE A 1 182 ? -1.914 -0.712 11.850 1.00 64.12 182 ILE A O 1
ATOM 1462 N N . THR A 1 183 ? -0.095 0.378 11.120 1.00 65.44 183 THR A N 1
ATOM 1463 C CA . THR A 1 183 ? 0.444 0.653 12.463 1.00 65.44 183 THR A CA 1
ATOM 1464 C C . THR A 1 183 ? -0.533 1.474 13.306 1.00 65.44 183 THR A C 1
ATOM 1466 O O . THR A 1 183 ? -0.750 1.174 14.479 1.00 65.44 183 THR A O 1
ATOM 1469 N N . ARG A 1 184 ? -1.201 2.479 12.718 1.00 64.06 184 ARG A N 1
ATOM 1470 C CA . ARG A 1 184 ? -2.242 3.247 13.425 1.00 64.06 184 ARG A CA 1
ATOM 1471 C C . ARG A 1 184 ? -3.449 2.383 13.792 1.00 64.06 184 ARG A C 1
ATOM 1473 O O . ARG A 1 184 ? -3.979 2.547 14.887 1.00 64.06 184 ARG A O 1
ATOM 1480 N N . GLY A 1 185 ? -3.868 1.471 12.915 1.00 60.22 185 GLY A N 1
ATOM 1481 C CA . GLY A 1 185 ? -4.943 0.518 13.198 1.00 60.22 185 GLY A CA 1
ATOM 1482 C C . GLY A 1 185 ? -4.589 -0.457 14.326 1.00 60.22 185 GLY A C 1
ATOM 1483 O O . GLY A 1 185 ? -5.403 -0.682 15.220 1.00 60.22 185 GLY A O 1
ATOM 1484 N N . GLN A 1 186 ? -3.360 -0.979 14.348 1.00 62.81 186 GLN A N 1
ATOM 1485 C CA . GLN A 1 186 ? -2.900 -1.881 15.409 1.00 62.81 186 GLN A CA 1
ATOM 1486 C C . GLN A 1 186 ? -2.752 -1.184 16.766 1.00 62.81 186 GLN A C 1
ATOM 1488 O O . GLN A 1 186 ? -3.232 -1.702 17.773 1.00 62.81 186 GLN A O 1
ATOM 1493 N N . ASN A 1 187 ? -2.211 0.035 16.802 1.00 62.00 187 ASN A N 1
ATOM 1494 C CA . ASN A 1 187 ? -2.141 0.808 18.046 1.00 62.00 187 ASN A CA 1
ATOM 1495 C C . ASN A 1 187 ? -3.544 1.094 18.621 1.00 62.00 187 ASN A C 1
ATOM 1497 O O . ASN A 1 187 ? -3.737 1.119 19.836 1.00 62.00 187 ASN A O 1
ATOM 1501 N N . GLN A 1 188 ? -4.551 1.253 17.754 1.00 59.41 188 GLN A N 1
ATOM 1502 C CA . GLN A 1 188 ? -5.948 1.409 18.167 1.00 59.41 188 GLN A CA 1
ATOM 1503 C C . GLN A 1 188 ? -6.587 0.105 18.673 1.00 59.41 188 GLN A C 1
ATOM 1505 O O . GLN A 1 188 ? -7.411 0.176 19.587 1.00 59.41 188 GLN A O 1
ATOM 1510 N N . ARG A 1 189 ? -6.198 -1.068 18.143 1.00 57.41 189 ARG A N 1
ATOM 1511 C CA . ARG A 1 189 ? -6.606 -2.386 18.674 1.00 57.41 189 ARG A CA 1
ATOM 1512 C C . ARG A 1 189 ? -6.185 -2.551 20.130 1.00 57.41 189 ARG A C 1
ATOM 1514 O O . ARG A 1 189 ? -7.038 -2.845 20.965 1.00 57.41 189 ARG A O 1
ATOM 1521 N N . CYS A 1 190 ? -4.910 -2.300 20.436 1.00 57.12 190 CYS A N 1
ATOM 1522 C CA . CYS A 1 190 ? -4.379 -2.417 21.797 1.00 57.12 190 CYS A CA 1
ATOM 1523 C C . CYS A 1 190 ? -5.126 -1.508 22.779 1.00 57.12 190 CYS A C 1
ATOM 1525 O O . CYS A 1 190 ? -5.447 -1.924 23.888 1.00 57.12 190 CYS A O 1
ATOM 1527 N N . PHE A 1 191 ? -5.478 -0.291 22.356 1.00 56.91 191 PHE A N 1
ATOM 1528 C CA . PHE A 1 191 ? -6.226 0.639 23.197 1.00 56.91 191 PHE A CA 1
ATOM 1529 C C . PHE A 1 191 ? -7.642 0.140 23.526 1.00 56.91 191 PHE A C 1
ATOM 1531 O O . PHE A 1 191 ? -8.041 0.151 24.689 1.00 56.91 191 PHE A O 1
ATOM 1538 N N . ALA A 1 192 ? -8.403 -0.317 22.524 1.00 55.09 192 ALA A N 1
ATOM 1539 C CA . ALA A 1 192 ? -9.772 -0.795 22.728 1.00 55.09 192 ALA A CA 1
ATOM 1540 C C . ALA A 1 192 ? -9.819 -2.064 23.598 1.00 55.09 192 ALA A C 1
ATOM 1542 O O . ALA A 1 192 ? -10.640 -2.141 24.512 1.00 55.09 192 ALA A O 1
ATOM 1543 N N . LEU A 1 193 ? -8.901 -3.010 23.362 1.00 59.84 193 LEU A N 1
ATOM 1544 C CA . LEU A 1 193 ? -8.728 -4.210 24.187 1.00 59.84 193 LEU A CA 1
ATOM 1545 C C . LEU A 1 193 ? -8.385 -3.848 25.627 1.00 59.84 193 LEU A C 1
ATOM 1547 O O . LEU A 1 193 ? -9.098 -4.261 26.533 1.00 59.84 193 LEU A O 1
ATOM 1551 N N . ASN A 1 194 ? -7.364 -3.017 25.849 1.00 60.25 194 ASN A N 1
ATOM 1552 C CA . ASN A 1 194 ? -6.948 -2.628 27.197 1.00 60.25 194 ASN A CA 1
ATOM 1553 C C . ASN A 1 194 ? -8.070 -1.915 27.963 1.00 60.25 194 ASN A C 1
ATOM 1555 O O . ASN A 1 194 ? -8.237 -2.128 29.164 1.00 60.25 194 ASN A O 1
ATOM 1559 N N . LEU A 1 195 ? -8.880 -1.097 27.288 1.00 57.88 195 LEU A N 1
ATOM 1560 C CA . LEU A 1 195 ? -9.972 -0.365 27.927 1.00 57.88 195 LEU A CA 1
ATOM 1561 C C . LEU A 1 195 ? -11.187 -1.255 28.242 1.00 57.88 195 LEU A C 1
ATOM 1563 O O . LEU A 1 195 ? -11.792 -1.111 29.304 1.00 57.88 195 LEU A O 1
ATOM 1567 N N . ILE A 1 196 ? -11.550 -2.170 27.336 1.00 56.81 196 ILE A N 1
ATOM 1568 C CA . ILE A 1 196 ? -12.639 -3.134 27.556 1.00 56.81 196 ILE A CA 1
ATOM 1569 C C . ILE A 1 196 ? -12.225 -4.138 28.633 1.00 56.81 196 ILE A C 1
ATOM 1571 O O . ILE A 1 196 ? -12.987 -4.384 29.563 1.00 56.81 196 ILE A O 1
ATOM 1575 N N . HIS A 1 197 ? -11.004 -4.666 28.551 1.00 56.44 197 HIS A N 1
ATOM 1576 C CA . HIS A 1 197 ? -10.501 -5.661 29.489 1.00 56.44 197 HIS A CA 1
ATOM 1577 C C . HIS A 1 197 ? -10.308 -5.064 30.881 1.00 56.44 197 HIS A C 1
ATOM 1579 O O . HIS A 1 197 ? -10.772 -5.655 31.851 1.00 56.44 197 HIS A O 1
ATOM 1585 N N . SER A 1 198 ? -9.742 -3.852 30.985 1.00 55.88 198 SER A N 1
ATOM 1586 C CA . SER A 1 198 ? -9.687 -3.151 32.270 1.00 55.88 198 SER A CA 1
ATOM 1587 C C . SER A 1 198 ? -11.086 -2.940 32.835 1.00 55.88 198 SER A C 1
ATOM 1589 O O . SER A 1 198 ? -11.320 -3.319 33.975 1.00 55.88 198 SER A O 1
ATOM 1591 N N . LYS A 1 199 ? -12.055 -2.431 32.061 1.00 51.84 199 LYS A N 1
ATOM 1592 C CA . LYS A 1 199 ? -13.400 -2.161 32.594 1.00 51.84 199 LYS A CA 1
ATOM 1593 C C . LYS A 1 199 ? -14.242 -3.402 32.916 1.00 51.84 199 LYS A C 1
ATOM 1595 O O . LYS A 1 199 ? -15.006 -3.337 33.876 1.00 51.84 199 LYS A O 1
ATOM 1600 N N . ILE A 1 200 ? -14.098 -4.513 32.190 1.00 52.09 200 ILE A N 1
ATOM 1601 C CA . ILE A 1 200 ? -14.763 -5.787 32.527 1.00 52.09 200 ILE A CA 1
ATOM 1602 C C . ILE A 1 200 ? -14.215 -6.329 33.853 1.00 52.09 200 ILE A C 1
ATOM 1604 O O . ILE A 1 200 ? -15.004 -6.626 34.748 1.00 52.09 200 ILE A O 1
ATOM 1608 N N . LEU A 1 201 ? -12.887 -6.325 34.030 1.00 47.97 201 LEU A N 1
ATOM 1609 C CA . LEU A 1 201 ? -12.224 -6.651 35.303 1.00 47.97 201 LEU A CA 1
ATOM 1610 C C . LEU A 1 201 ? -12.616 -5.706 36.453 1.00 47.97 201 LEU A C 1
ATOM 1612 O O . LEU A 1 201 ? -12.507 -6.068 37.620 1.00 47.97 201 LEU A O 1
ATOM 1616 N N . LEU A 1 202 ? -13.090 -4.500 36.132 1.00 45.47 202 LEU A N 1
ATOM 1617 C CA . LEU A 1 202 ? -13.453 -3.452 37.089 1.00 45.47 202 LEU A CA 1
ATOM 1618 C C . LEU A 1 202 ? -14.925 -3.361 37.446 1.00 45.47 202 LEU A C 1
ATOM 1620 O O . LEU A 1 202 ? -15.278 -2.560 38.310 1.00 45.47 202 LEU A O 1
ATOM 1624 N N . SER A 1 203 ? -15.772 -4.154 36.797 1.00 50.66 203 SER A N 1
ATOM 1625 C CA . SER A 1 203 ? -17.135 -4.377 37.281 1.00 50.66 203 SER A CA 1
ATOM 1626 C C . SER A 1 203 ? -17.165 -5.273 38.529 1.00 50.66 203 SER A C 1
ATOM 1628 O O . SER A 1 203 ? -18.203 -5.398 39.169 1.00 50.66 203 SER A O 1
ATOM 1630 N N . THR A 1 204 ? -16.007 -5.818 38.919 1.00 49.28 204 THR A N 1
ATOM 1631 C CA . THR A 1 204 ? -15.774 -6.601 40.134 1.00 49.28 204 THR A CA 1
ATOM 1632 C C . THR A 1 204 ? -14.710 -5.920 41.017 1.00 49.28 204 THR A C 1
ATOM 1634 O O . THR A 1 204 ? -13.514 -6.168 40.909 1.00 49.28 204 THR A O 1
ATOM 1637 N N . GLU A 1 205 ? -15.170 -4.993 41.860 1.00 50.25 205 GLU A N 1
ATOM 1638 C CA . GLU A 1 205 ? -14.672 -4.687 43.221 1.00 50.25 205 GLU A CA 1
ATOM 1639 C C . GLU A 1 205 ? -13.257 -4.126 43.503 1.00 50.25 205 GLU A C 1
ATOM 1641 O O . GLU A 1 205 ? -12.917 -3.987 44.675 1.00 50.25 205 GLU A O 1
ATOM 1646 N N . CYS A 1 206 ? -12.423 -3.705 42.542 1.00 56.00 206 CYS A N 1
ATOM 1647 C CA . CYS A 1 206 ? -11.105 -3.155 42.927 1.00 56.00 206 CYS A CA 1
ATOM 1648 C C . CYS A 1 206 ? -10.675 -1.889 42.168 1.00 56.00 206 CYS A C 1
ATOM 1650 O O . CYS A 1 206 ? -10.019 -1.942 41.128 1.00 56.00 206 CYS A O 1
ATOM 1652 N N . GLU A 1 207 ? -10.974 -0.718 42.742 1.00 59.50 207 GLU A N 1
ATOM 1653 C CA . GLU A 1 207 ? -10.485 0.603 42.301 1.00 59.50 207 GLU A CA 1
ATOM 1654 C C . GLU A 1 207 ? -8.944 0.658 42.212 1.00 59.50 207 GLU A C 1
ATOM 1656 O O . GLU A 1 207 ? -8.363 1.300 41.335 1.00 59.50 207 GLU A O 1
ATOM 1661 N N . VAL A 1 208 ? -8.271 -0.125 43.055 1.00 57.00 208 VAL A N 1
ATOM 1662 C CA . VAL A 1 208 ? -6.819 -0.325 43.045 1.00 57.00 208 VAL A CA 1
ATOM 1663 C C . VAL A 1 208 ? -6.357 -1.029 41.759 1.00 57.00 208 VAL A C 1
ATOM 1665 O O . VAL A 1 208 ? -5.422 -0.567 41.102 1.00 57.00 208 VAL A O 1
ATOM 1668 N N . ALA A 1 209 ? -7.063 -2.076 41.315 1.00 53.62 209 ALA A N 1
ATOM 1669 C CA . ALA A 1 209 ? -6.778 -2.743 40.042 1.00 53.62 209 ALA A CA 1
ATOM 1670 C C . ALA A 1 209 ? -7.036 -1.821 38.834 1.00 53.62 209 ALA A C 1
ATOM 1672 O O . ALA A 1 209 ? -6.335 -1.932 37.826 1.00 53.62 209 ALA A O 1
ATOM 1673 N N . ARG A 1 210 ? -7.970 -0.856 38.951 1.00 58.09 210 ARG A N 1
ATOM 1674 C CA . ARG A 1 210 ? -8.284 0.149 37.905 1.00 58.09 210 ARG A CA 1
ATOM 1675 C C . ARG A 1 210 ? -7.065 0.980 37.601 1.00 58.09 210 ARG A C 1
ATOM 1677 O O . ARG A 1 210 ? -6.627 1.073 36.458 1.00 58.09 210 ARG A O 1
ATOM 1684 N N . ASN A 1 211 ? -6.523 1.558 38.663 1.00 60.38 211 ASN A N 1
ATOM 1685 C CA . ASN A 1 211 ? -5.422 2.497 38.600 1.00 60.38 211 ASN A CA 1
ATOM 1686 C C . ASN A 1 211 ? -4.141 1.802 38.103 1.00 60.38 211 ASN A C 1
ATOM 1688 O O . ASN A 1 211 ? -3.358 2.390 37.359 1.00 60.38 211 ASN A O 1
ATOM 1692 N N . TYR A 1 212 ? -3.953 0.521 38.442 1.00 62.56 212 TYR A N 1
ATOM 1693 C CA . TYR A 1 212 ? -2.823 -0.273 37.952 1.00 62.56 212 TYR A CA 1
ATOM 1694 C C . TYR A 1 212 ? -2.951 -0.680 36.488 1.00 62.56 212 TYR A C 1
ATOM 1696 O O . TYR A 1 212 ? -1.993 -0.516 35.735 1.00 62.56 212 TYR A O 1
ATOM 1704 N N . LEU A 1 213 ? -4.126 -1.142 36.055 1.00 57.31 213 LEU A N 1
ATOM 1705 C CA . LEU A 1 213 ? -4.353 -1.498 34.654 1.00 57.31 213 LEU A CA 1
ATOM 1706 C C . LEU A 1 213 ? -4.247 -0.296 33.730 1.00 57.31 213 LEU A C 1
ATOM 1708 O O . LEU A 1 213 ? -3.703 -0.404 32.635 1.00 57.31 213 LEU A O 1
ATOM 1712 N N . GLN A 1 214 ? -4.712 0.860 34.193 1.00 60.91 214 GLN A N 1
ATOM 1713 C CA . GLN A 1 214 ? -4.572 2.105 33.461 1.00 60.91 214 GLN A CA 1
ATOM 1714 C C . GLN A 1 214 ? -3.087 2.472 33.306 1.00 60.91 214 GLN A C 1
ATOM 1716 O O . GLN A 1 214 ? -2.642 2.719 32.192 1.00 60.91 214 GLN A O 1
ATOM 1721 N N . LYS A 1 215 ? -2.282 2.399 34.373 1.00 62.94 215 LYS A N 1
ATOM 1722 C CA . LYS A 1 215 ? -0.831 2.663 34.297 1.00 62.94 215 LYS A CA 1
ATOM 1723 C C . LYS A 1 215 ? -0.072 1.668 33.413 1.00 62.94 215 LYS A C 1
ATOM 1725 O O . LYS A 1 215 ? 0.808 2.088 32.672 1.00 62.94 215 LYS A O 1
ATOM 1730 N N . LEU A 1 216 ? -0.434 0.385 33.441 1.00 59.72 216 LEU A N 1
ATOM 1731 C CA . LEU A 1 216 ? 0.139 -0.632 32.549 1.00 59.72 216 LEU A CA 1
ATOM 1732 C C . LEU A 1 216 ? -0.238 -0.387 31.081 1.00 59.72 216 LEU A C 1
ATOM 1734 O O . LEU A 1 216 ? 0.605 -0.516 30.199 1.00 59.72 216 LEU A O 1
ATOM 1738 N N . ALA A 1 217 ? -1.485 0.008 30.813 1.00 55.09 217 ALA A N 1
ATOM 1739 C CA . ALA A 1 217 ? -1.969 0.284 29.461 1.00 55.09 217 ALA A CA 1
ATOM 1740 C C . ALA A 1 217 ? -1.341 1.536 28.821 1.00 55.09 217 ALA A C 1
ATOM 1742 O O . ALA A 1 217 ? -1.339 1.642 27.595 1.00 55.09 217 ALA A O 1
ATOM 1743 N N . TYR A 1 218 ? -0.824 2.463 29.633 1.00 55.66 218 TYR A N 1
ATOM 1744 C CA . TYR A 1 218 ? -0.141 3.686 29.199 1.00 55.66 218 TYR A CA 1
ATOM 1745 C C . TYR A 1 218 ? 1.381 3.636 29.412 1.00 55.66 218 TYR A C 1
ATOM 1747 O O . TYR A 1 218 ? 2.024 4.679 29.439 1.00 55.66 218 TYR A O 1
ATOM 1755 N N . ALA A 1 219 ? 1.977 2.454 29.589 1.00 63.75 219 ALA A N 1
ATOM 1756 C CA . ALA A 1 219 ? 3.426 2.346 29.700 1.00 63.75 219 ALA A CA 1
ATOM 1757 C C . ALA A 1 219 ? 4.095 2.667 28.350 1.00 63.75 219 ALA A C 1
ATOM 1759 O O . ALA A 1 219 ? 3.911 1.950 27.367 1.00 63.75 219 ALA A O 1
ATOM 1760 N N . ASP A 1 220 ? 4.901 3.730 28.320 1.00 60.38 220 ASP A N 1
ATOM 1761 C CA . ASP A 1 220 ? 5.526 4.254 27.094 1.00 60.38 220 ASP A CA 1
ATOM 1762 C C . ASP A 1 220 ? 6.622 3.344 26.511 1.00 60.38 220 ASP A C 1
ATOM 1764 O O . ASP A 1 220 ? 7.071 3.536 25.380 1.00 60.38 220 ASP A O 1
ATOM 1768 N N . SER A 1 221 ? 7.083 2.347 27.270 1.00 72.62 221 SER A N 1
ATOM 1769 C CA . SER A 1 221 ? 8.113 1.411 26.827 1.00 72.62 221 SER A CA 1
ATOM 1770 C C . SER A 1 221 ? 7.908 0.010 27.397 1.00 72.62 221 SER A C 1
ATOM 1772 O O . SER A 1 221 ? 7.312 -0.181 28.458 1.00 72.62 221 SER A O 1
ATOM 1774 N N . ARG A 1 222 ? 8.455 -0.993 26.699 1.00 64.56 222 ARG A N 1
ATOM 1775 C CA . ARG A 1 222 ? 8.428 -2.401 27.130 1.00 64.56 222 ARG A CA 1
ATOM 1776 C C . ARG A 1 222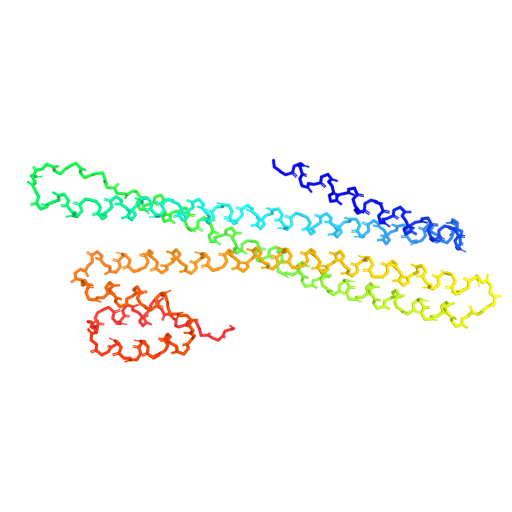 ? 9.082 -2.600 28.501 1.00 64.56 222 ARG A C 1
ATOM 1778 O O . ARG A 1 222 ? 8.586 -3.391 29.298 1.00 64.56 222 ARG A O 1
ATOM 1785 N N . GLN A 1 223 ? 10.165 -1.868 28.762 1.00 68.88 223 GLN A N 1
ATOM 1786 C CA . GLN A 1 223 ? 10.867 -1.885 30.044 1.00 68.88 223 GLN A CA 1
ATOM 1787 C C . GLN A 1 223 ? 9.970 -1.311 31.149 1.00 68.88 223 GLN A C 1
ATOM 1789 O O . GLN A 1 223 ? 9.729 -1.976 32.148 1.00 68.88 223 GLN A O 1
ATOM 1794 N N . CYS A 1 224 ? 9.365 -0.142 30.895 1.00 70.88 224 CYS A N 1
ATOM 1795 C CA . CYS A 1 224 ? 8.417 0.505 31.804 1.00 70.88 224 CYS A CA 1
ATOM 1796 C C . CYS A 1 224 ? 7.240 -0.423 32.139 1.00 70.88 224 CYS A C 1
ATOM 1798 O O . CYS A 1 224 ? 6.870 -0.556 33.301 1.00 70.88 224 CYS A O 1
ATOM 1800 N N . TYR A 1 225 ? 6.708 -1.139 31.142 1.00 70.69 225 TYR A N 1
ATOM 1801 C CA . TYR A 1 225 ? 5.660 -2.137 31.349 1.00 70.69 225 TYR A CA 1
ATOM 1802 C C . TYR A 1 225 ? 6.118 -3.289 32.253 1.00 70.69 225 TYR A C 1
ATOM 1804 O O . TYR A 1 225 ? 5.394 -3.651 33.176 1.00 70.69 225 TYR A O 1
ATOM 1812 N N . GLN A 1 226 ? 7.298 -3.875 32.007 1.00 72.69 226 GLN A N 1
ATOM 1813 C CA . GLN A 1 226 ? 7.812 -4.981 32.825 1.00 72.69 226 GLN A CA 1
ATOM 1814 C C . GLN A 1 226 ? 8.077 -4.557 34.269 1.00 72.69 226 GLN A C 1
ATOM 1816 O O . GLN A 1 226 ? 7.708 -5.289 35.186 1.00 72.69 226 GLN A O 1
ATOM 1821 N N . ASP A 1 227 ? 8.641 -3.370 34.470 1.00 76.69 227 ASP A N 1
ATOM 1822 C CA . ASP A 1 227 ? 8.920 -2.841 35.802 1.00 76.69 227 ASP A CA 1
ATOM 1823 C C . ASP A 1 227 ? 7.611 -2.578 36.567 1.00 76.69 227 ASP A C 1
ATOM 1825 O O . ASP A 1 227 ? 7.445 -3.051 37.693 1.00 76.69 227 ASP A O 1
ATOM 1829 N N . LEU A 1 228 ? 6.621 -1.941 35.921 1.00 71.31 228 LEU A N 1
ATOM 1830 C CA . LEU A 1 228 ? 5.272 -1.749 36.477 1.00 71.31 228 LEU A CA 1
ATOM 1831 C C . LEU A 1 228 ? 4.573 -3.078 36.780 1.00 71.31 228 LEU A C 1
ATOM 1833 O O . LEU A 1 228 ? 3.888 -3.200 37.796 1.00 71.31 228 LEU A O 1
ATOM 1837 N N . TYR A 1 229 ? 4.735 -4.075 35.914 1.00 71.50 229 TYR A N 1
ATOM 1838 C CA . TYR A 1 229 ? 4.137 -5.393 36.085 1.00 71.50 229 TYR A CA 1
ATOM 1839 C C . TYR A 1 229 ? 4.723 -6.106 37.310 1.00 71.50 229 TYR A C 1
ATOM 1841 O O . TYR A 1 229 ? 3.969 -6.549 38.174 1.00 71.50 229 TYR A O 1
ATOM 1849 N N . VAL A 1 230 ? 6.053 -6.155 37.440 1.00 78.31 230 VAL A N 1
ATOM 1850 C CA . VAL A 1 230 ? 6.743 -6.805 38.568 1.00 78.31 230 VAL A CA 1
ATOM 1851 C C . VAL A 1 230 ? 6.487 -6.075 39.888 1.00 78.31 230 VAL A C 1
ATOM 1853 O O . VAL A 1 230 ? 6.241 -6.717 40.911 1.00 78.31 230 VAL A O 1
ATOM 1856 N N . GLU A 1 231 ? 6.518 -4.741 39.880 1.00 76.81 231 GLU A N 1
ATOM 1857 C CA . GLU A 1 231 ? 6.299 -3.927 41.077 1.00 76.81 231 GLU A CA 1
ATOM 1858 C C . GLU A 1 231 ? 4.860 -4.062 41.594 1.00 76.81 231 GLU A C 1
ATOM 1860 O O . GLU A 1 231 ? 4.634 -4.197 42.799 1.00 76.81 231 GLU A O 1
ATOM 1865 N N . LYS A 1 232 ? 3.870 -4.032 40.692 1.00 68.56 232 LYS A N 1
ATOM 1866 C CA . LYS A 1 232 ? 2.456 -3.954 41.080 1.00 68.56 232 LYS A CA 1
ATOM 1867 C C . LYS A 1 232 ? 1.776 -5.311 41.228 1.00 68.56 232 LYS A C 1
ATOM 1869 O O . LYS A 1 232 ? 0.810 -5.388 41.984 1.00 68.56 232 LYS A O 1
ATOM 1874 N N . MET A 1 233 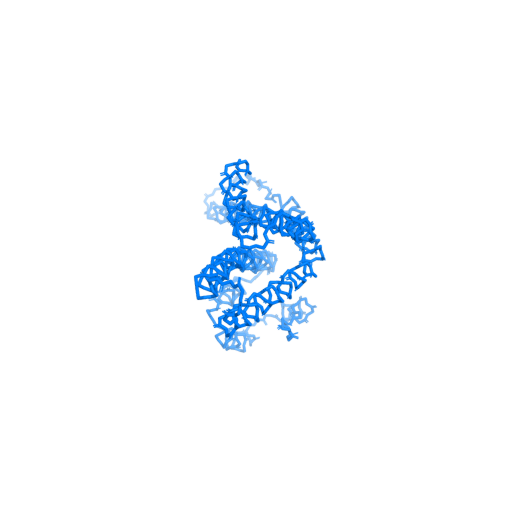? 2.304 -6.385 40.630 1.00 65.81 233 MET A N 1
ATOM 1875 C CA . MET A 1 233 ? 1.774 -7.748 40.811 1.00 65.81 233 MET A CA 1
ATOM 1876 C C . MET A 1 233 ? 1.802 -8.245 42.263 1.00 65.81 233 MET A C 1
ATOM 1878 O O . MET A 1 233 ? 1.039 -9.143 42.602 1.00 65.81 233 MET A O 1
ATOM 1882 N N . LYS A 1 234 ? 2.622 -7.653 43.142 1.00 69.69 234 LYS A N 1
ATOM 1883 C CA . LYS A 1 234 ? 2.646 -8.003 44.574 1.00 69.69 234 LYS A CA 1
ATOM 1884 C C . LYS A 1 234 ? 1.374 -7.606 45.333 1.00 69.69 234 LYS A C 1
ATOM 1886 O O . LYS A 1 234 ? 1.117 -8.165 46.391 1.00 69.69 234 LYS A O 1
ATOM 1891 N N . ASN A 1 235 ? 0.592 -6.662 44.803 1.00 66.50 235 ASN A N 1
ATOM 1892 C CA . ASN A 1 235 ? -0.535 -6.044 45.512 1.00 66.50 235 ASN A CA 1
ATOM 1893 C C . ASN A 1 235 ? -1.900 -6.337 44.866 1.00 66.50 235 ASN A C 1
ATOM 1895 O O . ASN A 1 235 ? -2.901 -5.735 45.251 1.00 66.50 235 ASN A O 1
ATOM 1899 N N . VAL A 1 236 ? -1.953 -7.208 43.855 1.00 63.19 236 VAL A N 1
ATOM 1900 C CA . VAL A 1 236 ? -3.186 -7.524 43.123 1.00 63.19 236 VAL A CA 1
ATOM 1901 C C . VAL A 1 236 ? -3.791 -8.823 43.674 1.00 63.19 236 VAL A C 1
ATOM 1903 O O . VAL A 1 236 ? -3.051 -9.790 43.853 1.00 63.19 236 VAL A O 1
ATOM 1906 N N . PRO A 1 237 ? -5.116 -8.883 43.923 1.00 68.00 237 PRO A N 1
ATOM 1907 C CA . PRO A 1 237 ? -5.779 -10.100 44.388 1.00 68.00 237 PRO A CA 1
ATOM 1908 C C . PRO A 1 237 ? -5.505 -11.306 43.484 1.00 68.00 237 PRO A C 1
ATOM 1910 O O . PRO A 1 237 ? -5.541 -11.204 42.257 1.00 68.00 237 PRO A O 1
ATOM 1913 N N . GLU A 1 238 ? -5.289 -12.470 44.092 1.00 65.62 238 GLU A N 1
ATOM 1914 C CA . GLU A 1 238 ? -4.856 -13.692 43.402 1.00 65.62 238 GLU A CA 1
ATOM 1915 C C . GLU A 1 238 ? -5.842 -14.153 42.312 1.00 65.62 238 GLU A C 1
ATOM 1917 O O . GLU A 1 238 ? -5.435 -14.625 41.257 1.00 65.62 238 GLU A O 1
ATOM 1922 N N . VAL A 1 239 ? -7.141 -13.893 42.490 1.00 61.09 239 VAL A N 1
ATOM 1923 C CA . VAL A 1 239 ? -8.189 -14.179 41.491 1.00 61.09 239 VAL A CA 1
ATOM 1924 C C . VAL A 1 239 ? -8.006 -13.357 40.209 1.00 61.09 239 VAL A C 1
ATOM 1926 O O . VAL A 1 239 ? -8.169 -13.866 39.099 1.00 61.09 239 VAL A O 1
ATOM 1929 N N . VAL A 1 240 ? -7.623 -12.085 40.348 1.00 58.25 240 VAL A N 1
ATOM 1930 C CA . VAL A 1 240 ? -7.316 -11.208 39.210 1.00 58.25 240 VAL A CA 1
ATOM 1931 C C . VAL A 1 240 ? -6.039 -11.694 38.523 1.00 58.25 240 VAL A C 1
ATOM 1933 O O . VAL A 1 240 ? -5.972 -11.749 37.297 1.00 58.25 240 VAL A O 1
ATOM 1936 N N . MET A 1 241 ? -5.051 -12.119 39.308 1.00 65.12 241 MET A N 1
ATOM 1937 C CA . MET A 1 241 ? -3.780 -12.656 38.822 1.00 65.12 241 MET A CA 1
ATOM 1938 C C . MET A 1 241 ? -3.941 -13.960 38.043 1.00 65.12 241 MET A C 1
ATOM 1940 O O . MET A 1 241 ? -3.328 -14.119 36.991 1.00 65.12 241 MET A O 1
ATOM 1944 N N . ASP A 1 242 ? -4.771 -14.877 38.526 1.00 62.66 242 ASP A N 1
ATOM 1945 C CA . ASP A 1 242 ? -5.066 -16.137 37.849 1.00 62.66 242 ASP A CA 1
ATOM 1946 C C . ASP A 1 242 ? -5.831 -15.915 36.548 1.00 62.66 242 ASP A C 1
ATOM 1948 O O . ASP A 1 242 ? -5.555 -16.578 35.545 1.00 62.66 242 ASP A O 1
ATOM 1952 N N . TYR A 1 243 ? -6.729 -14.929 36.519 1.00 56.91 243 TYR A N 1
ATOM 1953 C CA . TYR A 1 243 ? -7.362 -14.497 35.280 1.00 56.91 243 TYR A CA 1
ATOM 1954 C C . TYR A 1 243 ? -6.338 -13.920 34.288 1.00 56.91 243 TYR A C 1
ATOM 1956 O O . TYR A 1 243 ? -6.375 -14.290 33.113 1.00 56.91 243 TYR A O 1
ATOM 1964 N N . PHE A 1 244 ? -5.394 -13.079 34.736 1.00 59.97 244 PHE A N 1
ATOM 1965 C CA . PHE A 1 244 ? -4.300 -12.586 33.886 1.00 59.97 244 PHE A CA 1
ATOM 1966 C C . PHE A 1 244 ? -3.423 -13.725 33.374 1.00 59.97 244 PHE A C 1
ATOM 1968 O O . PHE A 1 244 ? -3.192 -13.809 32.179 1.00 59.97 244 PHE A O 1
ATOM 1975 N N . LYS A 1 245 ? -2.991 -14.651 34.229 1.00 63.97 245 LYS A N 1
ATOM 1976 C CA . LYS A 1 245 ? -2.173 -15.797 33.804 1.00 63.97 245 LYS A CA 1
ATOM 1977 C C . LYS A 1 245 ? -2.891 -16.700 32.795 1.00 63.97 245 LYS A C 1
ATOM 1979 O O . LYS A 1 245 ? -2.226 -17.278 31.944 1.00 63.97 245 LYS A O 1
ATOM 1984 N N . LYS A 1 246 ? -4.221 -16.839 32.897 1.00 59.25 246 LYS A N 1
ATOM 1985 C CA . LYS A 1 246 ? -5.031 -17.674 31.992 1.00 59.25 246 LYS A CA 1
ATOM 1986 C C . LYS A 1 246 ? -5.383 -17.010 30.664 1.00 59.25 246 LYS A C 1
ATOM 1988 O O . LYS A 1 246 ? -5.463 -17.709 29.664 1.00 59.25 246 LYS A O 1
ATOM 1993 N N . ASN A 1 247 ? -5.665 -15.708 30.663 1.00 49.12 247 ASN A N 1
ATOM 1994 C CA . ASN A 1 247 ? -6.235 -15.014 29.496 1.00 49.12 247 ASN A CA 1
ATOM 1995 C C . ASN A 1 247 ? -5.269 -14.021 28.858 1.00 49.12 247 ASN A C 1
ATOM 1997 O O . ASN A 1 247 ? -5.437 -13.628 27.708 1.00 49.12 247 ASN A O 1
ATOM 2001 N N . TRP A 1 248 ? -4.270 -13.595 29.618 1.00 54.97 248 TRP A N 1
ATOM 2002 C CA . TRP A 1 248 ? -3.166 -12.791 29.147 1.00 54.97 248 TRP A CA 1
ATOM 2003 C C . TRP A 1 248 ? -1.987 -13.737 28.983 1.00 54.97 248 TRP A C 1
ATOM 2005 O O . TRP A 1 248 ? -1.067 -13.770 29.804 1.00 54.97 248 TRP A O 1
ATOM 2015 N N . GLU A 1 249 ? -2.003 -14.525 27.905 1.00 46.53 249 GLU A N 1
ATOM 2016 C CA . GLU A 1 249 ? -0.719 -14.958 27.378 1.00 46.53 249 GLU A CA 1
ATOM 2017 C C . GLU A 1 249 ? 0.070 -13.663 27.168 1.00 46.53 249 GLU A C 1
ATOM 2019 O O . GLU A 1 249 ? -0.420 -12.753 26.484 1.00 46.53 249 GLU A O 1
ATOM 2024 N N . PRO A 1 250 ? 1.231 -13.488 27.832 1.00 41.22 250 PRO A N 1
ATOM 2025 C CA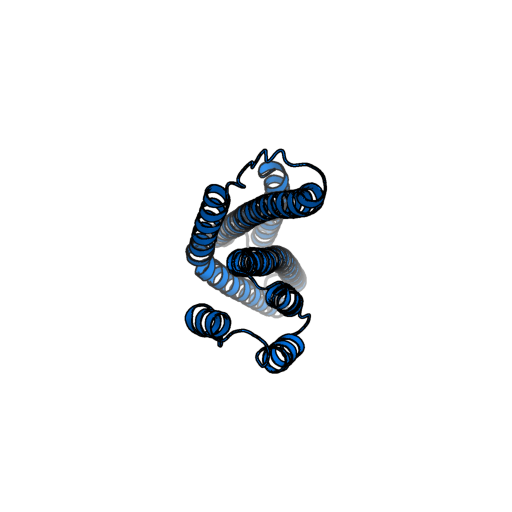 . PRO A 1 250 ? 2.085 -12.373 27.485 1.00 41.22 250 PRO A CA 1
ATOM 2026 C C . PRO A 1 250 ? 2.228 -12.462 25.979 1.00 41.22 250 PRO A C 1
ATOM 2028 O O . PRO A 1 250 ? 2.403 -13.569 25.484 1.00 41.22 250 PRO A O 1
ATOM 2031 N N . ILE A 1 251 ? 2.085 -11.337 25.283 1.00 41.84 251 ILE A N 1
ATOM 2032 C CA . ILE A 1 251 ? 2.453 -11.201 23.876 1.00 41.84 251 ILE A CA 1
ATOM 2033 C C . ILE A 1 251 ? 3.898 -11.723 23.799 1.00 41.84 251 ILE A C 1
ATOM 2035 O O . ILE A 1 251 ? 4.856 -11.018 24.122 1.00 41.84 251 ILE A O 1
ATOM 2039 N N . ARG A 1 252 ? 4.031 -13.032 23.589 1.00 36.81 252 ARG A N 1
ATOM 2040 C CA . ARG A 1 252 ? 5.238 -13.822 23.784 1.00 36.81 252 ARG A CA 1
ATOM 2041 C C . ARG A 1 252 ? 5.672 -14.113 22.376 1.00 36.81 252 ARG A C 1
ATOM 2043 O O . ARG A 1 252 ? 5.144 -15.008 21.736 1.00 36.81 252 ARG A O 1
ATOM 2050 N N . ASN A 1 253 ? 6.669 -13.338 21.982 1.00 35.94 253 ASN A N 1
ATOM 2051 C CA . ASN A 1 253 ? 7.653 -13.699 20.982 1.00 35.94 253 ASN A CA 1
ATOM 2052 C C . ASN A 1 253 ? 7.075 -14.050 19.606 1.00 35.94 253 ASN A C 1
ATOM 2054 O O . ASN A 1 253 ? 7.218 -15.182 19.162 1.00 35.94 253 ASN A O 1
ATOM 2058 N N . GLU A 1 254 ? 6.545 -13.041 18.918 1.00 32.94 254 GLU A N 1
ATOM 2059 C CA . GLU A 1 254 ? 6.831 -12.836 17.491 1.00 32.94 254 GLU A CA 1
ATOM 2060 C C . GLU A 1 254 ? 7.272 -11.384 17.281 1.00 32.94 254 GLU A C 1
ATOM 2062 O O . GLU A 1 254 ? 6.622 -10.480 17.863 1.00 32.94 254 GLU A O 1
#

Nearest PDB structures (foldseek):
  9baa-assembly1_A  TM=2.394E-01  e=3.132E+00  Acetivibrio thermocellus ATCC 27405
  8i4v-assembly1_B  TM=1.715E-01  e=7.652E+00  Saccharomyces cerevisiae S288C